Protein AF-A0A1I6KCI1-F1 (afdb_monomer)

Secondary structure (DSSP, 8-state):
----EE-TT--EE-------THHHHHHHHHHHHHHHHHHHHHHHHHHHHHHHHHHHHHHHHHHHHHHHHHHTS-HHHHHHHHHTS-HHHHHHHHHHHHHHHHHHHHHHHHHSPPBTT-EEEETTBSS-EE---SS--S-EETTEEBPBTT---BSTTSSB---SBB--TT----S-EEEEPPPPB-TTS-BSSSS--SEEEESB----B-SS-BS-EEEEEETTEEE--TT-BEEBTTS-EEEEEE-SSS-GGGPPP-

pLDDT: mean 85.03, std 15.47, range [38.5, 98.31]

Foldseek 3Di:
DWDWDADPVGDIDTDDDDDDPPPPVVVVVVVVVVVVVVVVVVVVVVVVVVVVVVVVVVVVVVVVVVVVVLVPDDPVVNVVVLVPDDPVVVVVVVVVVVVVVVVVVVVVQQPDFAFFQFWKAWPFAQAIDTFHDLDALPDDDLNTGTDFQVQPDFDCRGGHYWRFAGPQPQDPQDDKDKAQGYADADLLRHHPDDGRPDIDMHRTRRFAWPHTWPPFPQVDDRNHGGTHGQVTWTAGPSRIIMGTSGRSNPDPVPDDDD

Structure (mmCIF, N/CA/C/O backbone):
data_AF-A0A1I6KCI1-F1
#
_entry.id   AF-A0A1I6KCI1-F1
#
loop_
_atom_site.group_PDB
_atom_site.id
_atom_site.type_symbol
_atom_site.label_atom_id
_atom_site.label_alt_id
_atom_site.label_comp_id
_atom_site.label_asym_id
_atom_site.label_entity_id
_atom_site.label_seq_id
_atom_site.pdbx_PDB_ins_code
_atom_site.Cartn_x
_atom_site.Cartn_y
_atom_site.Cartn_z
_atom_site.occupancy
_atom_site.B_iso_or_equiv
_atom_site.auth_seq_id
_atom_site.auth_comp_id
_atom_site.auth_asym_id
_atom_site.auth_atom_id
_atom_site.pdbx_PDB_model_num
ATOM 1 N N . MET A 1 1 ? 45.415 -55.067 30.389 1.00 43.50 1 MET A N 1
ATOM 2 C CA . MET A 1 1 ? 46.676 -55.168 29.624 1.00 43.50 1 MET A CA 1
ATOM 3 C C . MET A 1 1 ? 47.664 -54.250 30.322 1.00 43.50 1 MET A C 1
ATOM 5 O O . MET A 1 1 ? 47.471 -53.046 30.267 1.00 43.50 1 MET A O 1
ATOM 9 N N . ASN A 1 2 ? 48.614 -54.799 31.083 1.00 42.06 2 ASN A N 1
ATOM 10 C CA . ASN A 1 2 ? 49.589 -53.991 31.823 1.00 42.06 2 ASN A CA 1
ATOM 11 C C . ASN A 1 2 ? 50.721 -53.600 30.871 1.00 42.06 2 ASN A C 1
ATOM 13 O O . ASN A 1 2 ? 51.486 -54.467 30.450 1.00 42.06 2 ASN A O 1
ATOM 17 N N . ASN A 1 3 ? 50.809 -52.317 30.519 1.00 45.66 3 ASN A N 1
ATOM 18 C CA . ASN A 1 3 ? 51.945 -51.788 29.771 1.00 45.66 3 ASN A CA 1
ATOM 19 C C . ASN A 1 3 ? 53.107 -51.563 30.740 1.00 45.66 3 ASN A C 1
ATOM 21 O O . ASN A 1 3 ? 53.108 -50.606 31.512 1.00 45.66 3 ASN A O 1
ATOM 25 N N . ASN A 1 4 ? 54.086 -52.462 30.686 1.00 52.53 4 ASN A N 1
ATOM 26 C CA . ASN A 1 4 ? 55.365 -52.299 31.364 1.00 52.53 4 ASN A CA 1
ATOM 27 C C . ASN A 1 4 ? 56.346 -51.629 30.400 1.00 52.53 4 ASN A C 1
ATOM 29 O O . ASN A 1 4 ? 56.423 -52.015 29.232 1.00 52.53 4 ASN A O 1
ATOM 33 N N . TYR A 1 5 ? 57.123 -50.669 30.894 1.00 62.91 5 TYR A N 1
ATOM 34 C CA . TYR A 1 5 ? 58.258 -50.109 30.163 1.00 62.91 5 TYR A CA 1
ATOM 35 C C . TYR A 1 5 ? 59.497 -50.084 31.065 1.00 62.91 5 TYR A C 1
ATOM 37 O O . TYR A 1 5 ? 59.387 -50.091 32.297 1.00 62.91 5 TYR A O 1
ATOM 45 N N . PHE A 1 6 ? 60.670 -50.120 30.441 1.00 55.19 6 PHE A N 1
ATOM 46 C CA . PHE A 1 6 ? 61.973 -50.136 31.102 1.00 55.19 6 PHE A CA 1
ATOM 47 C C . PHE A 1 6 ? 62.615 -48.750 30.999 1.00 55.19 6 PHE A C 1
ATOM 49 O O . PHE A 1 6 ? 62.552 -48.130 29.940 1.00 55.19 6 PHE A O 1
ATOM 56 N N . ASP A 1 7 ? 63.210 -48.253 32.082 1.00 61.03 7 ASP A N 1
ATOM 57 C CA . ASP A 1 7 ? 64.015 -47.025 32.034 1.00 61.03 7 ASP A CA 1
ATOM 58 C C . ASP A 1 7 ? 65.434 -47.285 31.486 1.00 61.03 7 ASP A C 1
ATOM 60 O O . ASP A 1 7 ? 65.814 -48.430 31.236 1.00 61.03 7 ASP A O 1
ATOM 64 N N . GLU A 1 8 ? 66.206 -46.219 31.239 1.00 53.44 8 GLU A N 1
ATOM 65 C CA . GLU A 1 8 ? 67.522 -46.285 30.570 1.00 53.44 8 GLU A CA 1
ATOM 66 C C . GLU A 1 8 ? 68.601 -47.050 31.364 1.00 53.44 8 GLU A C 1
ATOM 68 O O . GLU A 1 8 ? 69.619 -47.433 30.793 1.00 53.44 8 GLU A O 1
ATOM 73 N N . ASP A 1 9 ? 68.340 -47.372 32.635 1.00 61.78 9 ASP A N 1
ATOM 74 C CA . ASP A 1 9 ? 69.173 -48.245 33.476 1.00 61.78 9 ASP A CA 1
ATOM 75 C C . ASP A 1 9 ? 68.676 -49.711 33.505 1.00 61.78 9 ASP A C 1
ATOM 77 O O . ASP A 1 9 ? 69.174 -50.544 34.268 1.00 61.78 9 ASP A O 1
ATOM 81 N N . GLY A 1 10 ? 67.683 -50.055 32.676 1.00 49.44 10 GLY A N 1
ATOM 82 C CA . GLY A 1 10 ? 67.205 -51.423 32.465 1.00 49.44 10 GLY A CA 1
ATOM 83 C C . GLY A 1 10 ? 66.278 -51.977 33.553 1.00 49.44 10 GLY A C 1
ATOM 84 O O . GLY A 1 10 ? 66.151 -53.200 33.667 1.00 49.44 10 GLY A O 1
ATOM 85 N N . LYS A 1 11 ? 65.598 -51.133 34.349 1.00 57.69 11 LYS A N 1
ATOM 86 C CA . LYS A 1 11 ? 64.683 -51.582 35.420 1.00 57.69 11 LYS A CA 1
ATOM 87 C C . LYS A 1 11 ? 63.208 -51.483 35.001 1.00 57.69 11 LYS A C 1
ATOM 89 O O . LYS A 1 11 ? 62.750 -50.460 34.503 1.00 57.69 11 LYS A O 1
ATOM 94 N N . MET A 1 12 ? 62.440 -52.556 35.219 1.00 46.56 12 MET A N 1
ATOM 95 C CA . MET A 1 12 ? 61.018 -52.635 34.838 1.00 46.56 12 MET A CA 1
ATOM 96 C C . MET A 1 12 ? 60.140 -51.862 35.842 1.00 46.56 12 MET A C 1
ATOM 98 O O . MET A 1 12 ? 60.215 -52.134 37.043 1.00 46.56 12 MET A O 1
ATOM 102 N N . LYS A 1 13 ? 59.295 -50.927 35.377 1.00 55.38 13 LYS A N 1
ATOM 103 C CA . LYS A 1 13 ? 58.320 -50.203 36.223 1.00 55.38 13 LYS A CA 1
ATOM 104 C C . LYS A 1 13 ? 56.878 -50.436 35.766 1.00 55.38 13 LYS A C 1
ATOM 106 O O . LYS A 1 13 ? 56.598 -50.518 34.572 1.00 55.38 13 LYS A O 1
ATOM 111 N N . THR A 1 14 ? 55.967 -50.512 36.738 1.00 51.25 14 THR A N 1
ATOM 112 C CA . THR A 1 14 ? 54.515 -50.640 36.539 1.00 51.25 14 THR A CA 1
ATOM 113 C C . THR A 1 14 ? 53.811 -49.343 36.929 1.00 51.25 14 THR A C 1
ATOM 115 O O . THR A 1 14 ? 54.078 -48.802 38.002 1.00 51.25 14 THR A O 1
ATOM 118 N N . VAL A 1 15 ? 52.891 -48.861 36.091 1.00 47.16 15 VAL A N 1
ATOM 119 C CA . VAL A 1 15 ? 52.026 -47.719 36.419 1.00 47.16 15 VAL A CA 1
ATOM 120 C C . VAL A 1 15 ? 51.025 -48.166 37.485 1.00 47.16 15 VAL A C 1
ATOM 122 O O . VAL A 1 15 ? 50.132 -48.955 37.192 1.00 47.16 15 VAL A O 1
ATOM 125 N N . THR A 1 16 ? 51.188 -47.701 38.722 1.00 45.47 16 THR A N 1
ATOM 126 C CA . THR A 1 16 ? 50.151 -47.806 39.757 1.00 45.47 16 THR A CA 1
ATOM 127 C C . THR A 1 16 ? 49.408 -46.483 39.867 1.00 45.47 16 THR A C 1
ATOM 129 O O . THR A 1 16 ? 50.027 -45.421 39.943 1.00 45.47 16 THR A O 1
ATOM 132 N N . ASP A 1 17 ? 48.086 -46.592 39.862 1.00 41.28 17 ASP A N 1
ATOM 133 C CA . ASP A 1 17 ? 47.081 -45.537 39.836 1.00 41.28 17 ASP A CA 1
ATOM 134 C C . ASP A 1 17 ? 47.313 -44.380 40.817 1.00 41.28 17 ASP A C 1
ATOM 136 O O . ASP A 1 17 ? 47.500 -44.569 42.019 1.00 41.28 17 ASP A O 1
ATOM 140 N N . GLY A 1 18 ? 47.180 -43.155 40.307 1.00 43.59 18 GLY A N 1
ATOM 141 C CA . GLY A 1 18 ? 46.908 -41.965 41.107 1.00 43.59 18 GLY A CA 1
ATOM 142 C C . GLY A 1 18 ? 45.428 -41.598 41.022 1.00 43.59 18 GLY A C 1
ATOM 143 O O . GLY A 1 18 ? 45.076 -40.673 40.296 1.00 43.59 18 GLY A O 1
ATOM 144 N N . TYR A 1 19 ? 44.558 -42.304 41.750 1.00 38.50 19 TYR A N 1
ATOM 145 C CA . TYR A 1 19 ? 43.160 -41.901 41.954 1.00 38.50 19 TYR A CA 1
ATOM 146 C C . TYR A 1 19 ? 42.838 -41.913 43.454 1.00 38.50 19 TYR A C 1
ATOM 148 O O . TYR A 1 19 ? 42.741 -42.967 44.077 1.00 38.50 19 TYR A O 1
ATOM 156 N N . SER A 1 20 ? 42.707 -40.721 44.045 1.00 44.12 20 SER A N 1
ATOM 157 C CA . SER A 1 20 ? 42.322 -40.540 45.451 1.00 44.12 20 SER A CA 1
ATOM 158 C C . SER A 1 20 ? 40.788 -40.418 45.570 1.00 44.12 20 SER A C 1
ATOM 160 O O . SER A 1 20 ? 40.222 -39.488 44.982 1.00 44.12 20 SER A O 1
ATOM 162 N N . PRO A 1 21 ? 40.086 -41.303 46.312 1.00 46.75 21 PRO A N 1
ATOM 163 C CA . PRO A 1 21 ? 38.614 -41.361 46.359 1.00 46.75 21 PRO A CA 1
ATOM 164 C C . PRO A 1 21 ? 37.912 -40.160 47.020 1.00 46.75 21 PRO A C 1
ATOM 166 O O . PRO A 1 21 ? 36.694 -40.025 46.924 1.00 46.75 21 PRO A O 1
ATOM 169 N N . SER A 1 22 ? 38.642 -39.274 47.698 1.00 50.00 22 SER A N 1
ATOM 170 C CA . SER A 1 22 ? 38.073 -38.212 48.542 1.00 50.00 22 SER A CA 1
ATOM 171 C C . SER A 1 22 ? 37.611 -36.953 47.790 1.00 50.00 22 SER A C 1
ATOM 173 O O . SER A 1 22 ? 36.882 -36.145 48.358 1.00 50.00 22 SER A O 1
ATOM 175 N N . SER A 1 23 ? 37.962 -36.785 46.510 1.00 46.69 23 SER A N 1
ATOM 176 C CA . SER A 1 23 ? 37.606 -35.587 45.720 1.00 46.69 23 SER A CA 1
ATOM 177 C C . SER A 1 23 ? 36.295 -35.700 44.925 1.00 46.69 23 SER A C 1
ATOM 179 O O . SER A 1 23 ? 35.753 -34.688 44.482 1.00 46.69 23 SER A O 1
ATOM 181 N N . VAL A 1 24 ? 35.760 -36.914 44.754 1.00 50.16 24 VAL A N 1
ATOM 182 C CA . VAL A 1 24 ? 34.537 -37.173 43.968 1.00 50.16 24 VAL A CA 1
ATOM 183 C C . VAL A 1 24 ? 33.272 -36.923 44.799 1.00 50.16 24 VAL A C 1
ATOM 185 O O . VAL A 1 24 ? 32.319 -36.335 44.295 1.00 50.16 24 VAL A O 1
ATOM 188 N N . SER A 1 25 ? 33.287 -37.279 46.089 1.00 54.28 25 SER A N 1
ATOM 189 C CA . SER A 1 25 ? 32.141 -37.093 46.994 1.00 54.28 25 SER A CA 1
ATOM 190 C C . SER A 1 25 ? 31.839 -35.617 47.279 1.00 54.28 25 SER A C 1
ATOM 192 O O . SER A 1 25 ? 30.674 -35.237 47.326 1.00 54.28 25 SER A O 1
ATOM 194 N N . ALA A 1 26 ? 32.869 -34.777 47.435 1.00 52.91 26 ALA A N 1
ATOM 195 C CA . ALA A 1 26 ? 32.692 -33.340 47.662 1.00 52.91 26 ALA A CA 1
ATOM 196 C C . ALA A 1 26 ? 32.116 -32.638 46.419 1.00 52.91 26 ALA A C 1
ATOM 198 O O . ALA A 1 26 ? 31.147 -31.895 46.525 1.00 52.91 26 ALA A O 1
ATOM 199 N N . LYS A 1 27 ? 32.617 -32.974 45.219 1.00 52.22 27 LYS A N 1
ATOM 200 C CA . LYS A 1 27 ? 32.093 -32.446 43.946 1.00 52.22 27 LYS A CA 1
ATOM 201 C C . LYS A 1 27 ? 30.658 -32.903 43.650 1.00 52.22 27 LYS A C 1
ATOM 203 O O . LYS A 1 27 ? 29.870 -32.141 43.096 1.00 52.22 27 LYS A O 1
ATOM 208 N N . GLN A 1 28 ? 30.287 -34.129 44.027 1.00 56.34 28 GLN A N 1
ATOM 209 C CA . GLN A 1 28 ? 28.900 -34.611 43.922 1.00 56.34 28 GLN A CA 1
ATOM 210 C C . GLN A 1 28 ? 27.952 -33.900 44.901 1.00 56.34 28 GLN A C 1
ATOM 212 O O . GLN A 1 28 ? 26.801 -33.628 44.563 1.00 56.34 28 GLN A O 1
ATOM 217 N N . GLN A 1 29 ? 28.424 -33.559 46.102 1.00 58.41 29 GLN A N 1
ATOM 218 C CA . GLN A 1 29 ? 27.633 -32.803 47.076 1.00 58.41 29 GLN A CA 1
ATOM 219 C C . GLN A 1 29 ? 27.480 -31.329 46.679 1.00 58.41 29 GLN A C 1
ATOM 221 O O . GLN A 1 29 ? 26.375 -30.799 46.772 1.00 58.41 29 GLN A O 1
ATOM 226 N N . GLU A 1 30 ? 28.539 -30.693 46.167 1.00 59.84 30 GLU A N 1
ATOM 227 C CA . GLU A 1 30 ? 28.496 -29.321 45.639 1.00 59.84 30 GLU A CA 1
ATOM 228 C C . GLU A 1 30 ? 27.536 -29.206 44.447 1.00 59.84 30 GLU A C 1
ATOM 230 O O . GLU A 1 30 ? 26.677 -28.329 44.436 1.00 59.84 30 GLU A O 1
ATOM 235 N N . THR A 1 31 ? 27.592 -30.142 43.493 1.00 64.62 31 THR A N 1
ATOM 236 C CA . THR A 1 31 ? 26.669 -30.163 42.340 1.00 64.62 31 THR A CA 1
ATOM 237 C C . THR A 1 31 ? 25.217 -30.428 42.745 1.00 64.62 31 THR A C 1
ATOM 239 O O . THR A 1 31 ? 24.312 -29.793 42.207 1.00 64.62 31 THR A O 1
ATOM 242 N N . SER A 1 32 ? 24.971 -31.293 43.735 1.00 70.81 32 SER A N 1
ATOM 243 C CA . SER A 1 32 ? 23.622 -31.518 44.278 1.00 70.81 32 SER A CA 1
ATOM 244 C C . SER A 1 32 ? 23.072 -30.294 45.018 1.00 70.81 32 SER A C 1
ATOM 246 O O . SER A 1 32 ? 21.893 -29.972 44.875 1.00 70.81 32 SER A O 1
ATOM 248 N N . ALA A 1 33 ? 23.906 -29.590 45.787 1.00 72.88 33 ALA A N 1
ATOM 249 C CA . ALA A 1 33 ? 23.516 -28.348 46.452 1.00 72.88 33 ALA A CA 1
ATOM 250 C C . ALA A 1 33 ? 23.222 -27.232 45.436 1.00 72.88 33 ALA A C 1
ATOM 252 O O . ALA A 1 33 ? 22.255 -26.491 45.595 1.00 72.88 33 ALA A O 1
ATOM 253 N N . GLN A 1 34 ? 24.008 -27.160 44.361 1.00 75.00 34 GLN A N 1
ATOM 254 C CA . GLN A 1 34 ? 23.838 -26.179 43.294 1.00 75.00 34 GLN A CA 1
ATOM 255 C C . GLN A 1 34 ? 22.561 -26.432 42.475 1.00 75.00 34 GLN A C 1
ATOM 257 O O . GLN A 1 34 ? 21.827 -25.485 42.204 1.00 75.00 34 GLN A O 1
ATOM 262 N N . MET A 1 35 ? 22.232 -27.696 42.177 1.00 72.81 35 MET A N 1
ATOM 263 C CA . MET A 1 35 ? 20.949 -28.068 41.560 1.00 72.81 35 MET A CA 1
ATOM 264 C C . MET A 1 35 ? 19.755 -27.736 42.464 1.00 72.81 35 MET A C 1
ATOM 266 O O . MET A 1 35 ? 18.778 -27.167 41.992 1.00 72.81 35 MET A O 1
ATOM 270 N N . LYS A 1 36 ? 19.848 -28.011 43.773 1.00 85.12 36 LYS A N 1
ATOM 271 C CA . LYS A 1 36 ? 18.787 -27.659 44.736 1.00 85.12 36 LYS A CA 1
ATOM 272 C C . LYS A 1 36 ? 18.590 -26.150 44.879 1.00 85.12 36 LYS A C 1
ATOM 274 O O . LYS A 1 36 ? 17.460 -25.706 45.036 1.00 85.12 36 LYS A O 1
ATOM 279 N N . SER A 1 37 ? 19.669 -25.368 44.817 1.00 80.38 37 SER A N 1
ATOM 280 C CA . SER A 1 37 ? 19.588 -23.902 44.813 1.00 80.38 37 SER A CA 1
ATOM 281 C C . SER A 1 37 ? 18.884 -23.395 43.555 1.00 80.38 37 SER A C 1
ATOM 283 O O . SER A 1 37 ? 17.975 -22.586 43.660 1.00 80.38 37 SER A O 1
ATOM 285 N N . GLN A 1 38 ? 19.246 -23.921 42.380 1.00 82.06 38 GLN A N 1
ATOM 286 C CA . GLN A 1 38 ? 18.609 -23.550 41.111 1.00 82.06 38 GLN A CA 1
ATOM 287 C C . GLN A 1 38 ? 17.121 -23.920 41.070 1.00 82.06 38 GLN A C 1
ATOM 289 O O . GLN A 1 38 ? 16.305 -23.157 40.553 1.00 82.06 38 GLN A O 1
ATOM 294 N N . GLU A 1 39 ? 16.755 -25.072 41.626 1.00 87.75 39 GLU A N 1
ATOM 295 C CA . GLU A 1 39 ? 15.362 -25.507 41.715 1.00 87.75 39 GLU A CA 1
ATOM 296 C C . GLU A 1 39 ? 14.551 -24.616 42.666 1.00 87.75 39 GLU A C 1
ATOM 298 O O . GLU A 1 39 ? 13.444 -24.202 42.325 1.00 87.75 39 GLU A O 1
ATOM 303 N N . LEU A 1 40 ? 15.131 -24.228 43.806 1.00 87.00 40 LEU A N 1
ATOM 304 C CA . LEU A 1 40 ? 14.511 -23.280 44.732 1.00 87.00 40 LEU A CA 1
ATOM 305 C C . LEU A 1 40 ? 14.339 -21.887 44.100 1.00 87.00 40 LEU A C 1
ATOM 307 O O . LEU A 1 40 ? 13.269 -21.294 44.217 1.00 87.00 40 LEU A O 1
ATOM 311 N N . ASP A 1 41 ? 15.350 -21.387 43.387 1.00 83.50 41 ASP A N 1
ATOM 312 C CA . ASP A 1 41 ? 15.290 -20.096 42.686 1.00 83.50 41 ASP A CA 1
ATOM 313 C C . ASP A 1 41 ? 14.218 -20.101 41.581 1.00 83.50 41 ASP A C 1
ATOM 315 O O . ASP A 1 41 ? 13.505 -19.112 41.384 1.00 83.50 41 ASP A O 1
ATOM 319 N N . THR A 1 42 ? 14.053 -21.237 40.896 1.00 85.75 42 THR A N 1
ATOM 320 C CA . THR A 1 42 ? 12.999 -21.428 39.888 1.00 85.75 42 THR A CA 1
ATOM 321 C C . THR A 1 42 ? 11.612 -21.400 40.533 1.00 85.75 42 THR A C 1
ATOM 323 O O . THR A 1 42 ? 10.746 -20.651 40.082 1.00 85.75 42 THR A O 1
ATOM 326 N N . GLN A 1 43 ? 11.420 -22.110 41.649 1.00 89.06 43 GLN A N 1
ATOM 327 C CA . GLN A 1 43 ? 10.156 -22.112 42.397 1.00 89.06 43 GLN A CA 1
ATOM 328 C C . GLN A 1 43 ? 9.796 -20.720 42.942 1.00 89.06 43 GLN A C 1
ATOM 330 O O . GLN A 1 43 ? 8.636 -20.313 42.879 1.00 89.06 43 GLN A O 1
ATOM 335 N N . ILE A 1 44 ? 10.776 -19.955 43.437 1.00 84.12 44 ILE A N 1
ATOM 336 C CA . ILE A 1 44 ? 10.563 -18.578 43.915 1.00 84.12 44 ILE A CA 1
ATOM 337 C C . ILE A 1 44 ? 10.101 -17.664 42.767 1.00 84.12 44 ILE A C 1
ATOM 339 O O . ILE A 1 44 ? 9.202 -16.839 42.953 1.00 84.12 44 ILE A O 1
ATOM 343 N N . SER A 1 45 ? 10.683 -17.819 41.575 1.00 83.31 45 SER A N 1
ATOM 344 C CA . SER A 1 45 ? 10.287 -17.069 40.377 1.00 83.31 45 SER A CA 1
ATOM 345 C C . SER A 1 45 ? 8.855 -17.398 39.938 1.00 83.31 45 SER A C 1
ATOM 347 O O . SER A 1 45 ? 8.066 -16.486 39.687 1.00 83.31 45 SER A O 1
ATOM 349 N N . GLU A 1 46 ? 8.488 -18.681 39.911 1.00 87.81 46 GLU A N 1
ATOM 350 C CA . GLU A 1 46 ? 7.144 -19.145 39.541 1.00 87.81 46 GLU A CA 1
ATOM 351 C C . GLU A 1 46 ? 6.071 -18.659 40.527 1.00 87.81 46 GLU A C 1
ATOM 353 O O . GLU A 1 46 ? 5.048 -18.118 40.108 1.00 87.81 46 GLU A O 1
ATOM 358 N N . LEU A 1 47 ? 6.333 -18.746 41.836 1.00 85.50 47 LEU A N 1
ATOM 359 C CA . LEU A 1 47 ? 5.458 -18.198 42.882 1.00 85.50 47 LEU A CA 1
ATOM 360 C C . LEU A 1 47 ? 5.266 -16.682 42.733 1.00 85.50 47 LEU A C 1
ATOM 362 O O . LEU A 1 47 ? 4.154 -16.176 42.885 1.00 85.50 47 LEU A O 1
ATOM 366 N N . SER A 1 48 ? 6.333 -15.948 42.396 1.00 81.69 48 SER A N 1
ATOM 367 C CA . SER A 1 48 ? 6.251 -14.504 42.154 1.00 81.69 48 SER A CA 1
ATOM 368 C C . SER A 1 48 ? 5.427 -14.165 40.907 1.00 81.69 48 SER A C 1
ATOM 370 O O . SER A 1 48 ? 4.675 -13.189 40.921 1.00 81.69 48 SER A O 1
ATOM 372 N N . GLN A 1 49 ? 5.533 -14.963 39.842 1.00 79.25 49 GLN A N 1
ATOM 373 C CA . GLN A 1 49 ? 4.735 -14.795 38.625 1.00 79.25 49 GLN A CA 1
ATOM 374 C C . GLN A 1 49 ? 3.254 -15.126 38.866 1.00 79.25 49 GLN A C 1
ATOM 376 O O . GLN A 1 49 ? 2.406 -14.334 38.458 1.00 79.25 49 GLN A O 1
ATOM 381 N N . SER A 1 50 ? 2.949 -16.204 39.602 1.00 79.88 50 SER A N 1
ATOM 382 C CA . SER A 1 50 ? 1.574 -16.582 39.983 1.00 79.88 50 SER A CA 1
ATOM 383 C C . SER A 1 50 ? 0.891 -15.489 40.804 1.00 79.88 50 SER A C 1
ATOM 385 O O . SER A 1 50 ? -0.210 -15.052 40.471 1.00 79.88 50 SER A O 1
ATOM 387 N N . ALA A 1 51 ? 1.583 -14.956 41.817 1.00 77.31 51 ALA A N 1
ATOM 388 C CA . ALA A 1 51 ? 1.053 -13.882 42.655 1.00 77.31 51 ALA A CA 1
ATOM 389 C C . ALA A 1 51 ? 0.769 -12.595 41.856 1.00 77.31 51 ALA A C 1
ATOM 391 O O . ALA A 1 51 ? -0.220 -11.906 42.108 1.00 77.31 51 ALA A O 1
ATOM 392 N N . ARG A 1 52 ? 1.607 -12.273 40.858 1.00 74.06 52 ARG A N 1
ATOM 393 C CA . ARG A 1 52 ? 1.364 -11.140 39.949 1.00 74.06 52 ARG A CA 1
ATOM 394 C C . ARG A 1 52 ? 0.143 -11.378 39.062 1.00 74.06 52 ARG A C 1
ATOM 396 O O . ARG A 1 52 ? -0.653 -10.459 38.904 1.00 74.06 52 ARG A O 1
ATOM 403 N N . SER A 1 53 ? -0.033 -12.581 38.510 1.00 73.50 53 SER A N 1
ATOM 404 C CA . SER A 1 53 ? -1.216 -12.903 37.699 1.00 73.50 53 SER A CA 1
ATOM 405 C C . SER A 1 53 ? -2.510 -12.911 38.512 1.00 73.50 53 SER A C 1
ATOM 407 O O . SER A 1 53 ? -3.513 -12.392 38.036 1.00 73.50 53 SER A O 1
ATOM 409 N N . GLU A 1 54 ? -2.484 -13.419 39.745 1.00 83.19 54 GLU A N 1
ATOM 410 C CA . GLU A 1 54 ? -3.638 -13.403 40.653 1.00 83.19 54 GLU A CA 1
ATOM 411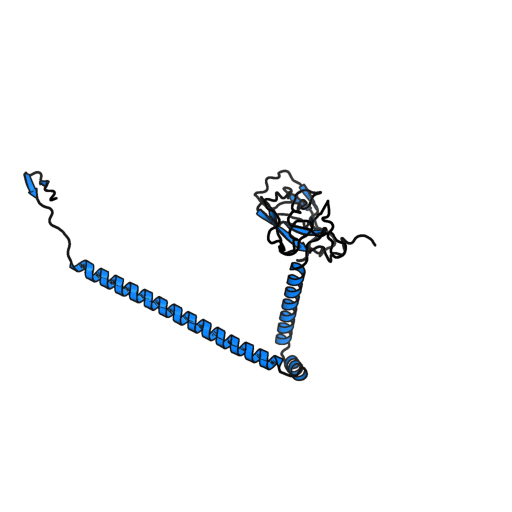 C C . GLU A 1 54 ? -4.030 -11.969 41.033 1.00 83.19 54 GLU A C 1
ATOM 413 O O . GLU A 1 54 ? -5.210 -11.630 41.016 1.00 83.19 54 GLU A O 1
ATOM 418 N N . SER A 1 55 ? -3.046 -11.100 41.291 1.00 82.38 55 SER A N 1
ATOM 419 C CA . SER A 1 55 ? -3.287 -9.677 41.559 1.00 82.38 55 SER A CA 1
ATOM 420 C C . SER A 1 55 ? -3.913 -8.959 40.360 1.00 82.38 55 SER A C 1
ATOM 422 O O . SER A 1 55 ? -4.898 -8.246 40.523 1.00 82.38 55 SER A O 1
ATOM 424 N N . ILE A 1 56 ? -3.381 -9.175 39.151 1.00 80.69 56 ILE A N 1
ATOM 425 C CA . ILE A 1 56 ? -3.924 -8.592 37.911 1.00 80.69 56 ILE A CA 1
ATOM 426 C C . ILE A 1 56 ? -5.348 -9.099 37.655 1.00 80.69 56 ILE A C 1
ATOM 428 O O . ILE A 1 56 ? -6.213 -8.352 37.202 1.00 80.69 56 ILE A O 1
ATOM 432 N N . GLN A 1 57 ? -5.604 -10.375 37.942 1.00 85.00 57 GLN A N 1
ATOM 433 C CA . GLN A 1 57 ? -6.919 -10.971 37.762 1.00 85.00 57 GLN A CA 1
ATOM 434 C C . GLN A 1 57 ? -7.937 -10.419 38.766 1.00 85.00 57 GLN A C 1
ATOM 436 O O . GLN A 1 57 ? -9.047 -10.086 38.359 1.00 85.00 57 GLN A O 1
ATOM 441 N N . ALA A 1 58 ? -7.549 -10.229 40.029 1.00 87.00 58 ALA A N 1
ATOM 442 C CA . ALA A 1 58 ? -8.394 -9.587 41.033 1.00 87.00 58 ALA A CA 1
ATOM 443 C C . ALA A 1 58 ? -8.720 -8.126 40.668 1.00 87.00 58 ALA A C 1
ATOM 445 O O . ALA A 1 58 ? -9.874 -7.712 40.767 1.00 87.00 58 ALA A O 1
ATOM 446 N N . GLU A 1 59 ? -7.738 -7.356 40.185 1.00 85.75 59 GLU A N 1
ATOM 447 C CA . GLU A 1 59 ? -7.962 -5.985 39.700 1.00 85.75 59 GLU A CA 1
ATOM 448 C C . GLU A 1 59 ? -8.900 -5.953 38.486 1.00 85.75 59 GLU A C 1
ATOM 450 O O . GLU A 1 59 ? -9.797 -5.111 38.414 1.00 85.75 59 GLU A O 1
ATOM 455 N N . LYS A 1 60 ? -8.749 -6.902 37.553 1.00 88.06 60 LYS A N 1
ATOM 456 C CA . LYS A 1 60 ? -9.652 -7.046 36.407 1.00 88.06 60 LYS A CA 1
ATOM 457 C C . LYS A 1 60 ? -11.078 -7.380 36.846 1.00 88.06 60 LYS A C 1
ATOM 459 O O . LYS A 1 60 ? -12.006 -6.732 36.382 1.00 88.06 60 LYS A O 1
ATOM 464 N N . GLU A 1 61 ? -11.260 -8.341 37.749 1.00 90.56 61 GLU A N 1
ATOM 465 C CA . GLU A 1 61 ? -12.580 -8.710 38.282 1.00 90.56 61 GLU A CA 1
ATOM 466 C C . GLU A 1 61 ? -13.249 -7.532 39.002 1.00 90.56 61 GLU A C 1
ATOM 468 O O . GLU A 1 61 ? -14.453 -7.301 38.859 1.00 90.56 61 GLU A O 1
ATOM 473 N N . GLN A 1 62 ? -12.463 -6.735 39.727 1.00 89.81 62 GLN A N 1
ATOM 474 C CA . GLN A 1 62 ? -12.942 -5.523 40.379 1.00 89.81 62 GLN A CA 1
ATOM 475 C C . GLN A 1 62 ? -13.375 -4.456 39.359 1.00 89.81 62 GLN A C 1
ATOM 477 O O . GLN A 1 62 ? -14.424 -3.831 39.529 1.00 89.81 62 GLN A O 1
ATOM 482 N N . MET A 1 63 ? -12.612 -4.280 38.278 1.00 83.75 63 MET A N 1
ATOM 483 C CA . MET A 1 63 ? -12.937 -3.364 37.182 1.00 83.75 63 MET A CA 1
ATOM 484 C C . MET A 1 63 ? -14.166 -3.826 36.382 1.00 83.75 63 MET A C 1
ATOM 486 O O . MET A 1 63 ? -15.046 -3.015 36.098 1.00 83.75 63 MET A O 1
ATOM 490 N N . ASP A 1 64 ? -14.286 -5.124 36.097 1.00 87.94 64 ASP A N 1
ATOM 491 C CA . ASP A 1 64 ? -15.438 -5.724 35.414 1.00 87.94 64 ASP A CA 1
ATOM 492 C C . ASP A 1 64 ? -16.717 -5.587 36.265 1.00 87.94 64 ASP A C 1
ATOM 494 O O . ASP A 1 64 ? -17.784 -5.234 35.752 1.00 87.94 64 ASP A O 1
ATOM 498 N N . SER A 1 65 ? -16.612 -5.781 37.587 1.00 89.31 65 SER A N 1
ATOM 499 C CA . SER A 1 65 ? -17.715 -5.542 38.525 1.00 89.31 65 SER A CA 1
ATOM 500 C C . SER A 1 65 ? -18.123 -4.065 38.567 1.00 89.31 65 SER A C 1
ATOM 502 O O . SER A 1 65 ? -19.318 -3.762 38.588 1.00 89.31 65 SER A O 1
ATOM 504 N N . ALA A 1 66 ? -17.157 -3.141 38.562 1.00 84.25 66 ALA A N 1
ATOM 505 C CA . ALA A 1 66 ? -17.428 -1.705 38.523 1.00 84.25 66 ALA A CA 1
ATOM 506 C C . ALA A 1 66 ? -18.103 -1.286 37.204 1.00 84.25 66 ALA A C 1
ATOM 508 O O . ALA A 1 66 ? -19.066 -0.518 37.225 1.00 84.25 66 ALA A O 1
ATOM 509 N N . LEU A 1 67 ? -17.672 -1.847 36.067 1.00 84.88 67 LEU A N 1
ATOM 510 C CA . LEU A 1 67 ? -18.281 -1.619 34.755 1.00 84.88 67 LEU A CA 1
ATOM 511 C C . LEU A 1 67 ? -19.723 -2.146 34.695 1.00 84.88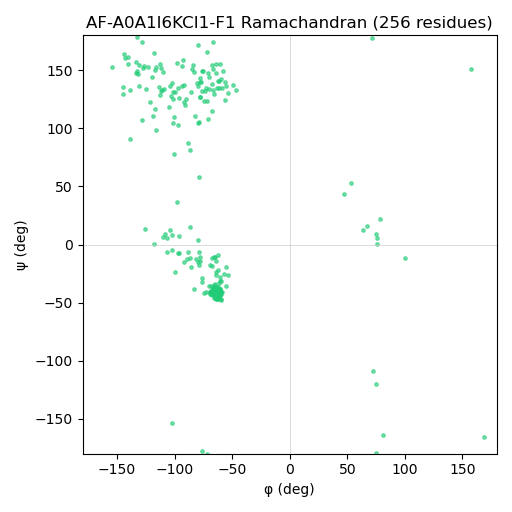 67 LEU A C 1
ATOM 513 O O . LEU A 1 67 ? -20.613 -1.465 34.186 1.00 84.88 67 LEU A O 1
ATOM 517 N N . ALA A 1 68 ? -19.983 -3.336 35.243 1.00 86.06 68 ALA A N 1
ATOM 518 C CA . ALA A 1 68 ? -21.331 -3.897 35.325 1.00 86.06 68 ALA A CA 1
ATOM 519 C C . ALA A 1 68 ? -22.259 -3.036 36.199 1.00 86.06 68 ALA A C 1
ATOM 521 O O . ALA A 1 68 ? -23.406 -2.776 35.826 1.00 86.06 68 ALA A O 1
ATOM 522 N N . GLN A 1 69 ? -21.750 -2.547 37.333 1.00 86.94 69 GLN A N 1
ATOM 523 C CA . GLN A 1 69 ? -22.489 -1.652 38.218 1.00 86.94 69 GLN A CA 1
ATOM 524 C C . GLN A 1 69 ? -22.776 -0.302 37.547 1.00 86.94 69 GLN A C 1
ATOM 526 O O . GLN A 1 69 ? -23.910 0.171 37.615 1.00 86.94 69 GLN A O 1
ATOM 531 N N . TRP A 1 70 ? -21.797 0.275 36.841 1.00 78.69 70 TRP A N 1
ATOM 532 C CA . TRP A 1 70 ? -21.984 1.490 36.046 1.00 78.69 70 TRP A CA 1
ATOM 533 C C . TRP A 1 70 ? -23.043 1.287 34.959 1.00 78.69 70 TRP A C 1
ATOM 535 O O . TRP A 1 70 ? -23.982 2.071 34.875 1.00 78.69 70 TRP A O 1
ATOM 545 N N . ASN A 1 71 ? -22.975 0.193 34.194 1.00 83.56 71 ASN A N 1
ATOM 546 C CA . ASN A 1 71 ? -23.940 -0.119 33.134 1.00 83.56 71 ASN A CA 1
ATOM 547 C C . ASN A 1 71 ? -25.385 -0.247 33.644 1.00 83.56 71 ASN A C 1
ATOM 549 O O . ASN A 1 71 ? -26.311 0.119 32.919 1.00 83.56 71 ASN A O 1
ATOM 553 N N . SER A 1 72 ? -25.574 -0.709 34.884 1.00 83.94 72 SER A N 1
ATOM 554 C CA . SER A 1 72 ? -26.886 -0.854 35.527 1.00 83.94 72 SER A CA 1
ATOM 555 C C . SER A 1 72 ? -27.478 0.460 36.062 1.00 83.94 72 SER A C 1
ATOM 557 O O . SER A 1 72 ? -28.647 0.463 36.460 1.00 83.94 72 SER A O 1
ATOM 559 N N . LEU A 1 73 ? -26.712 1.556 36.118 1.00 80.69 73 LEU A N 1
ATOM 560 C CA . LEU A 1 73 ? -27.235 2.858 36.534 1.00 80.69 73 LEU A CA 1
ATOM 561 C C . LEU A 1 73 ? -28.190 3.431 35.467 1.00 80.69 73 LEU A C 1
ATOM 563 O O . LEU A 1 73 ? -27.938 3.262 34.270 1.00 80.69 73 LEU A O 1
ATOM 567 N N . PRO A 1 74 ? -29.268 4.127 35.873 1.00 81.88 74 PRO A N 1
ATOM 568 C CA . PRO A 1 74 ? -30.128 4.853 34.941 1.00 81.88 74 PRO A CA 1
ATOM 569 C C . PRO A 1 74 ? -29.350 5.983 34.251 1.00 81.88 74 PRO A C 1
ATOM 571 O O . PRO A 1 74 ? -28.475 6.591 34.866 1.00 81.88 74 PRO A O 1
ATOM 574 N N . ASP A 1 75 ? -29.694 6.293 32.998 1.00 75.88 75 ASP A N 1
ATOM 575 C CA . ASP A 1 75 ? -28.941 7.245 32.160 1.00 75.88 75 ASP A CA 1
ATOM 576 C C . ASP A 1 75 ? -28.771 8.623 32.818 1.00 75.88 75 ASP A C 1
ATOM 578 O O . ASP A 1 75 ? -27.697 9.208 32.753 1.00 75.88 75 ASP A O 1
ATOM 582 N N . VAL A 1 76 ? -29.778 9.083 33.570 1.00 73.25 76 VAL A N 1
ATOM 583 C CA . VAL A 1 76 ? -29.726 10.340 34.340 1.00 73.25 76 VAL A CA 1
ATOM 584 C C . VAL A 1 76 ? -28.580 10.345 35.364 1.00 73.25 76 VAL A C 1
ATOM 586 O O . VAL A 1 76 ? -27.877 11.338 35.487 1.00 73.25 76 VAL A O 1
ATOM 589 N N . ALA A 1 77 ? -28.332 9.226 36.054 1.00 71.62 77 ALA A N 1
ATOM 590 C CA . ALA A 1 77 ? -27.255 9.121 37.043 1.00 71.62 77 ALA A CA 1
ATOM 591 C C . ALA A 1 77 ? -25.865 8.978 36.392 1.00 71.62 77 ALA A C 1
ATOM 593 O O . ALA A 1 77 ? -24.865 9.403 36.966 1.00 71.62 77 ALA A O 1
ATOM 594 N N . LYS A 1 78 ? -25.787 8.392 35.188 1.00 69.81 78 LYS A N 1
ATOM 595 C CA . LYS A 1 78 ? -24.539 8.326 34.407 1.00 69.81 78 LYS A CA 1
ATOM 596 C C . LYS A 1 78 ? -24.134 9.709 33.891 1.00 69.81 78 LYS A C 1
ATOM 598 O O . LYS A 1 78 ? -22.954 10.049 33.955 1.00 69.81 78 LYS A O 1
ATOM 603 N N . GLU A 1 79 ? -25.105 10.493 33.428 1.00 64.69 79 GLU A N 1
ATOM 604 C CA . GLU A 1 79 ? -24.902 11.876 32.985 1.00 64.69 79 GLU A CA 1
ATOM 605 C C . GLU A 1 79 ? -24.529 12.802 34.155 1.00 64.69 79 GLU A C 1
ATOM 607 O O . GLU A 1 79 ? -23.562 13.551 34.050 1.00 64.69 79 GLU A O 1
ATOM 612 N N . GLU A 1 80 ? -25.180 12.679 35.319 1.00 66.75 80 GLU A N 1
ATOM 613 C CA . GLU A 1 80 ? -24.807 13.443 36.524 1.00 66.75 80 GLU A CA 1
ATOM 614 C C . GLU A 1 80 ? -23.365 13.150 36.989 1.00 66.75 80 GLU A C 1
ATOM 616 O O . GLU A 1 80 ? -22.632 14.069 37.361 1.00 66.75 80 GLU A O 1
ATOM 621 N N . CYS A 1 81 ? -22.910 11.890 36.925 1.00 63.66 81 CYS A N 1
ATOM 622 C CA . CYS A 1 81 ? -21.511 11.548 37.205 1.00 63.66 81 CYS A CA 1
ATOM 623 C C . CYS A 1 81 ? -20.540 12.147 36.176 1.00 63.66 81 CYS A C 1
ATOM 625 O O . CYS A 1 81 ? -19.459 12.579 36.571 1.00 63.66 81 CYS A O 1
ATOM 627 N N . LYS A 1 82 ? -20.912 12.211 34.889 1.00 60.50 82 LYS A N 1
ATOM 628 C CA . LYS A 1 82 ? -20.114 12.885 33.850 1.00 60.50 82 LYS A CA 1
ATOM 629 C C . LYS A 1 82 ? -20.033 14.393 34.083 1.00 60.50 82 LYS A C 1
ATOM 631 O O . LYS A 1 82 ? -18.964 14.975 33.913 1.00 60.50 82 LYS A O 1
ATOM 636 N N . GLU A 1 83 ? -21.119 15.038 34.506 1.00 62.31 83 GLU A N 1
ATOM 637 C CA . GLU A 1 83 ? -21.126 16.481 34.779 1.00 62.31 83 GLU A CA 1
ATOM 638 C C . GLU A 1 83 ? -20.215 16.860 35.955 1.00 62.31 83 GLU A C 1
ATOM 640 O O . GLU A 1 83 ? -19.561 17.906 35.903 1.00 62.31 83 GLU A O 1
ATOM 645 N N . GLN A 1 84 ? -20.103 15.983 36.958 1.00 65.75 84 GLN A N 1
ATOM 646 C CA . GLN A 1 84 ? -19.247 16.157 38.138 1.00 65.75 84 GLN A CA 1
ATOM 647 C C . GLN A 1 84 ? -17.753 15.863 37.904 1.00 65.75 84 GLN A C 1
ATOM 649 O O . GLN A 1 84 ? -16.946 16.114 38.800 1.00 65.75 84 GLN A O 1
ATOM 654 N N . MET A 1 85 ? -17.363 15.354 36.729 1.00 69.38 85 MET A N 1
ATOM 655 C CA . MET A 1 85 ? -15.956 15.118 36.386 1.00 69.38 85 MET A CA 1
ATOM 656 C C . MET A 1 85 ? -15.191 16.427 36.164 1.00 69.38 85 MET A C 1
ATOM 658 O O . MET A 1 85 ? -15.753 17.412 35.667 1.00 69.38 85 MET A O 1
ATOM 662 N N . SER A 1 86 ? -13.898 16.415 36.511 1.00 79.00 86 SER A N 1
ATOM 663 C CA . SER A 1 86 ? -12.992 17.527 36.212 1.00 79.00 86 SER A CA 1
ATOM 664 C C . SER A 1 86 ? -12.896 17.754 34.702 1.00 79.00 86 SER A C 1
ATOM 666 O O . SER A 1 86 ? -13.137 16.840 33.905 1.00 79.00 86 SER A O 1
ATOM 668 N N . ASP A 1 87 ? -12.555 18.976 34.299 1.00 85.75 87 ASP A N 1
ATOM 669 C CA . ASP A 1 87 ? -12.381 19.300 32.882 1.00 85.75 87 ASP A CA 1
ATOM 670 C C . ASP A 1 87 ? -11.247 18.458 32.263 1.00 85.75 87 ASP A C 1
ATOM 672 O O . ASP A 1 87 ? -11.354 18.029 31.112 1.00 85.75 87 ASP A O 1
ATOM 676 N N . GLU A 1 88 ? -10.207 18.128 33.043 1.00 85.19 88 GLU A N 1
ATOM 677 C CA . GLU A 1 88 ? -9.134 17.214 32.638 1.00 85.19 88 GLU A CA 1
ATOM 678 C C . GLU A 1 88 ? -9.623 15.777 32.382 1.00 85.19 88 GLU A C 1
ATOM 680 O O . GLU A 1 88 ? -9.243 15.158 31.380 1.00 85.19 88 GLU A O 1
ATOM 685 N N . ASP A 1 89 ? -10.480 15.235 33.251 1.00 87.12 89 ASP A N 1
ATOM 686 C CA . ASP A 1 89 ? -10.996 13.872 33.081 1.00 87.12 89 ASP A CA 1
ATOM 687 C C . ASP A 1 89 ? -11.968 13.788 31.895 1.00 87.12 89 ASP A C 1
ATOM 689 O O . ASP A 1 89 ? -11.969 12.800 31.157 1.00 87.12 89 ASP A O 1
ATOM 693 N N . LYS A 1 90 ? -12.763 14.843 31.665 1.00 85.25 90 LYS A N 1
ATOM 694 C CA . LYS A 1 90 ? -13.647 14.958 30.493 1.00 85.25 90 LYS A CA 1
ATOM 695 C C . LYS A 1 90 ? -12.849 14.960 29.191 1.00 85.25 90 LYS A C 1
ATOM 697 O O . LYS A 1 90 ? -13.167 14.185 28.292 1.00 85.25 90 LYS A O 1
ATOM 702 N N . ALA A 1 91 ? -11.782 15.759 29.120 1.00 92.56 91 ALA A N 1
ATOM 703 C CA . ALA A 1 91 ? -10.899 15.793 27.956 1.00 92.56 91 ALA A CA 1
ATOM 704 C C . ALA A 1 91 ? -10.237 14.427 27.693 1.00 92.56 91 ALA A C 1
ATOM 706 O O . ALA A 1 91 ? -10.106 14.000 26.547 1.00 92.56 91 ALA A O 1
ATOM 707 N N . SER A 1 92 ? -9.862 13.710 28.757 1.00 92.56 92 SER A N 1
ATOM 708 C CA . SER A 1 92 ? -9.267 12.373 28.650 1.00 92.56 92 SER A CA 1
ATOM 709 C C . SER A 1 92 ? -10.260 11.328 28.124 1.00 92.56 92 SER A C 1
ATOM 711 O O . SER A 1 92 ? -9.888 10.495 27.295 1.00 92.56 92 SER A O 1
ATOM 713 N N . LEU A 1 93 ? -11.523 11.375 28.569 1.00 89.88 93 LEU A N 1
ATOM 714 C CA . LEU A 1 93 ? -12.588 10.515 28.042 1.00 89.88 93 LEU A CA 1
ATOM 715 C C . LEU A 1 93 ? -12.871 10.800 26.566 1.00 89.88 93 LEU A C 1
ATOM 717 O O . LEU A 1 93 ? -12.925 9.865 25.772 1.00 89.88 93 LEU A O 1
ATOM 721 N N . GLU A 1 94 ? -12.994 12.073 26.191 1.00 92.31 94 GLU A N 1
ATOM 722 C CA . GLU A 1 94 ? -13.216 12.473 24.798 1.00 92.31 94 GLU A CA 1
ATOM 723 C C . GLU A 1 94 ? -12.067 11.995 23.896 1.00 92.31 94 GLU A C 1
ATOM 725 O O . GLU A 1 94 ? -12.291 11.427 22.827 1.00 92.31 94 GLU A O 1
ATOM 730 N N . GLN A 1 95 ? -10.819 12.135 24.354 1.00 94.81 95 GLN A N 1
ATOM 731 C CA . GLN A 1 95 ? -9.658 11.623 23.631 1.00 94.81 95 GLN A CA 1
ATOM 732 C C . GLN A 1 95 ? -9.707 10.093 23.455 1.00 94.81 95 GLN A C 1
ATOM 734 O O . GLN A 1 95 ? -9.340 9.585 22.393 1.00 94.81 95 GLN A O 1
ATOM 739 N N . MET A 1 96 ? -10.162 9.353 24.470 1.00 92.88 96 MET A N 1
ATOM 740 C CA . MET A 1 96 ? -10.309 7.898 24.398 1.00 92.88 96 MET A CA 1
ATOM 741 C C . MET A 1 96 ? -11.420 7.479 23.427 1.00 92.88 96 MET A C 1
ATOM 743 O O . MET A 1 96 ? -11.211 6.557 22.637 1.00 92.88 96 MET A O 1
ATOM 747 N N . GLU A 1 97 ? -12.565 8.165 23.447 1.00 92.44 97 GLU A N 1
ATOM 748 C CA . GLU A 1 97 ? -13.671 7.933 22.511 1.00 92.44 97 GLU A CA 1
ATOM 749 C C . GLU A 1 97 ? -13.232 8.204 21.063 1.00 92.44 97 GLU A C 1
ATOM 751 O O . GLU A 1 97 ? -13.479 7.378 20.183 1.00 92.44 97 GLU A O 1
ATOM 756 N N . ASN A 1 98 ? -12.489 9.289 20.821 1.00 93.31 98 ASN A N 1
ATOM 757 C CA . ASN A 1 98 ? -11.934 9.606 19.502 1.00 93.31 98 ASN A CA 1
ATOM 758 C C . ASN A 1 98 ? -10.978 8.514 18.996 1.00 93.31 98 ASN A C 1
ATOM 760 O O . ASN A 1 98 ? -11.078 8.092 17.845 1.00 93.31 98 ASN A O 1
ATOM 764 N N . TYR A 1 99 ? -10.092 8.004 19.857 1.00 92.56 99 TYR A N 1
ATOM 765 C CA . TYR A 1 99 ? -9.187 6.909 19.500 1.00 92.56 99 TYR A CA 1
ATOM 766 C C . TYR A 1 99 ? -9.947 5.617 19.166 1.00 92.56 99 TYR A C 1
ATOM 768 O O . TYR A 1 99 ? -9.635 4.940 18.185 1.00 92.56 99 TYR A O 1
ATOM 776 N N . GLN A 1 100 ? -10.977 5.282 19.949 1.00 93.44 100 GLN A N 1
ATOM 777 C CA . GLN A 1 100 ? -11.825 4.118 19.678 1.00 93.44 100 GLN A CA 1
ATOM 778 C C . GLN A 1 100 ? -12.563 4.251 18.340 1.00 93.44 100 GLN A C 1
ATOM 780 O O . GLN A 1 100 ? -12.621 3.285 17.577 1.00 93.44 100 GLN A O 1
ATOM 785 N N . GLN A 1 101 ? -13.091 5.438 18.032 1.00 92.44 101 GLN A N 1
ATOM 786 C CA . GLN A 1 101 ? -13.748 5.709 16.753 1.00 92.44 101 GLN A CA 1
ATOM 787 C C . GLN A 1 101 ? -12.772 5.605 15.573 1.00 92.44 101 GLN A C 1
ATOM 789 O O . GLN A 1 101 ? -13.108 4.989 14.561 1.00 92.44 101 GLN A O 1
ATOM 794 N N . GLU A 1 102 ? -11.556 6.140 15.708 1.00 90.06 102 GLU A N 1
ATOM 795 C CA . GLU A 1 102 ? -10.512 6.047 14.682 1.00 90.06 102 GLU A CA 1
ATOM 796 C C . GLU A 1 102 ? -10.130 4.586 14.389 1.00 90.06 102 GLU A C 1
ATOM 798 O O . GLU A 1 102 ? -10.044 4.185 13.225 1.00 90.06 102 GLU A O 1
ATOM 803 N N . LEU A 1 103 ? -9.977 3.758 15.430 1.00 90.75 103 LEU A N 1
ATOM 804 C CA . LEU A 1 103 ? -9.717 2.325 15.273 1.00 90.75 103 LEU A CA 1
ATOM 805 C C . LEU A 1 103 ? -10.872 1.593 14.580 1.00 90.75 103 LEU A C 1
ATOM 807 O O . LEU A 1 103 ? -10.627 0.805 13.667 1.00 90.75 103 LEU A O 1
ATOM 811 N N . ALA A 1 104 ? -12.120 1.867 14.969 1.00 90.88 104 ALA A N 1
ATOM 812 C CA . ALA A 1 104 ? -13.290 1.247 14.349 1.00 90.88 104 ALA A CA 1
ATOM 813 C C . ALA A 1 104 ? -13.396 1.601 12.856 1.00 90.88 104 ALA A C 1
ATOM 815 O O . ALA A 1 104 ? -13.663 0.734 12.020 1.00 90.88 104 ALA A O 1
ATOM 816 N N . GLN A 1 105 ? -13.125 2.860 12.503 1.00 87.56 105 GLN A N 1
ATOM 817 C CA . GLN A 1 105 ? -13.077 3.298 11.110 1.00 87.56 105 GLN A CA 1
ATOM 818 C C . GLN A 1 105 ? -11.957 2.589 10.331 1.00 87.56 105 GLN A C 1
ATOM 820 O O . GLN A 1 105 ? -12.172 2.147 9.200 1.00 87.56 105 GLN A O 1
ATOM 825 N N . TYR A 1 106 ? -10.774 2.447 10.930 1.00 85.75 106 TYR A N 1
ATOM 826 C CA . TYR A 1 106 ? -9.643 1.745 10.324 1.00 85.75 106 TYR A CA 1
ATOM 827 C C . TYR A 1 106 ? -9.932 0.258 10.071 1.00 85.75 106 TYR A C 1
ATOM 829 O O . TYR A 1 106 ? -9.598 -0.272 9.007 1.00 85.75 106 TYR A O 1
ATOM 837 N N . GLU A 1 107 ? -10.569 -0.422 11.025 1.00 88.69 107 GLU A N 1
ATOM 838 C CA . GLU A 1 107 ? -10.990 -1.817 10.869 1.00 88.69 107 GLU A CA 1
ATOM 839 C C . GLU A 1 107 ? -12.026 -1.966 9.756 1.00 88.69 107 GLU A C 1
ATOM 841 O O . GLU A 1 107 ? -11.863 -2.823 8.885 1.00 88.69 107 GLU A O 1
ATOM 846 N N . GLN A 1 108 ? -13.021 -1.077 9.712 1.00 87.81 108 GLN A N 1
ATOM 847 C CA . GLN A 1 108 ? -14.030 -1.073 8.659 1.00 87.81 108 GLN A CA 1
ATOM 848 C C . GLN A 1 108 ? -13.415 -0.864 7.267 1.00 87.81 108 GLN A C 1
ATOM 850 O O . GLN A 1 108 ? -13.814 -1.534 6.314 1.00 87.81 108 GLN A O 1
ATOM 855 N N . GLU A 1 109 ? -12.434 0.035 7.124 1.00 85.81 109 GLU A N 1
ATOM 856 C CA . GLU A 1 109 ? -11.721 0.223 5.853 1.00 85.81 109 GLU A CA 1
ATOM 857 C C . GLU A 1 109 ? -10.984 -1.057 5.444 1.00 85.81 109 GLU A C 1
ATOM 859 O O . GLU A 1 109 ? -11.049 -1.475 4.289 1.00 85.81 109 GLU A O 1
ATOM 864 N N . LYS A 1 110 ? -10.345 -1.739 6.400 1.00 86.88 110 LYS A N 1
ATOM 865 C CA . LYS A 1 110 ? -9.589 -2.975 6.154 1.00 86.88 110 LYS A CA 1
ATOM 866 C C . LYS A 1 110 ? -10.435 -4.192 5.793 1.00 86.88 110 LYS A C 1
ATOM 868 O O . LYS A 1 110 ? -9.882 -5.154 5.253 1.00 86.88 110 LYS A O 1
ATOM 873 N N . GLU A 1 111 ? -11.733 -4.163 6.067 1.00 88.44 111 GLU A N 1
ATOM 874 C CA . GLU A 1 111 ? -12.681 -5.201 5.649 1.00 88.44 111 GLU A CA 1
ATOM 875 C C . GLU A 1 111 ? -13.246 -4.978 4.239 1.00 88.44 111 GLU A C 1
ATOM 877 O O . GLU A 1 111 ? -13.842 -5.889 3.660 1.00 88.44 111 GLU A O 1
ATOM 882 N N . LYS A 1 112 ? -13.039 -3.798 3.641 1.00 95.31 112 LYS A N 1
ATOM 883 C CA . LYS A 1 112 ? -13.469 -3.538 2.263 1.00 95.31 112 LYS A CA 1
ATOM 884 C C . LYS A 1 112 ? -12.675 -4.387 1.274 1.00 95.31 112 LYS A C 1
ATOM 886 O O . LYS A 1 112 ? -11.506 -4.702 1.471 1.00 95.31 112 LYS A O 1
ATOM 891 N N . TYR A 1 113 ? -13.303 -4.713 0.153 1.00 97.25 113 TYR A N 1
ATOM 892 C CA . TYR A 1 113 ? -12.621 -5.322 -0.986 1.00 97.25 113 TYR A CA 1
ATOM 893 C C . TYR A 1 113 ? -11.948 -4.263 -1.851 1.00 97.25 113 TYR A C 1
ATOM 895 O O . TYR A 1 113 ? -12.458 -3.149 -1.986 1.00 97.25 113 TYR A O 1
ATOM 903 N N . LEU A 1 114 ? -10.834 -4.609 -2.483 1.00 97.50 114 LEU A N 1
ATOM 904 C CA . LEU A 1 114 ? -10.187 -3.689 -3.407 1.00 97.50 114 LEU A CA 1
ATOM 905 C C . LEU A 1 114 ? -10.916 -3.652 -4.737 1.00 97.50 114 LEU A C 1
ATOM 907 O O . LEU A 1 114 ? -11.330 -4.679 -5.278 1.00 97.50 114 LEU A O 1
ATOM 911 N N . VAL A 1 115 ? -11.014 -2.448 -5.278 1.00 97.00 115 VAL A N 1
ATOM 912 C CA . VAL A 1 115 ? -11.527 -2.202 -6.621 1.00 97.00 115 VAL A CA 1
ATOM 913 C C . VAL A 1 115 ? -10.452 -1.577 -7.498 1.00 97.00 115 VAL A C 1
ATOM 915 O O . VAL A 1 115 ? -9.446 -1.050 -7.014 1.00 97.00 115 VAL A O 1
ATOM 918 N N . ARG A 1 116 ? -10.673 -1.582 -8.814 1.00 96.12 116 ARG A N 1
ATOM 919 C CA . ARG A 1 116 ? -9.863 -0.768 -9.725 1.00 96.12 116 ARG A CA 1
ATOM 920 C C . ARG A 1 116 ? -9.877 0.690 -9.261 1.00 96.12 116 ARG A C 1
ATOM 922 O O . ARG A 1 116 ? -10.939 1.263 -9.039 1.00 96.12 116 ARG A O 1
ATOM 929 N N . GLY A 1 117 ? -8.696 1.289 -9.170 1.00 94.62 117 GLY A N 1
ATOM 930 C CA . GLY A 1 117 ? -8.515 2.643 -8.660 1.00 94.62 117 GLY A CA 1
ATOM 931 C C . GLY A 1 117 ? -8.037 2.708 -7.210 1.00 94.62 117 GLY A C 1
ATOM 932 O O . GLY A 1 117 ? -7.605 3.790 -6.816 1.00 94.62 117 GLY A O 1
ATOM 933 N N . ALA A 1 118 ? -8.044 1.595 -6.460 1.00 95.94 118 ALA A N 1
ATOM 934 C CA . ALA A 1 118 ? -7.524 1.526 -5.090 1.00 95.94 118 ALA A CA 1
ATOM 935 C C . ALA A 1 118 ? -6.119 2.134 -4.983 1.00 95.94 118 ALA A C 1
ATOM 937 O O . ALA A 1 118 ? -5.271 1.911 -5.853 1.00 95.94 118 ALA A O 1
ATOM 938 N N . MET A 1 119 ? -5.870 2.917 -3.936 1.00 95.56 119 MET A N 1
ATOM 939 C CA . MET A 1 119 ? -4.606 3.628 -3.766 1.00 95.56 119 MET A CA 1
ATOM 940 C C . MET A 1 119 ? -3.584 2.731 -3.077 1.00 95.56 119 MET A C 1
ATOM 942 O O . MET A 1 119 ? -3.852 2.158 -2.026 1.00 95.56 119 MET A O 1
ATOM 946 N N . MET A 1 120 ? -2.382 2.653 -3.630 1.00 96.44 120 MET A N 1
ATOM 947 C CA . MET A 1 120 ? -1.286 1.852 -3.099 1.00 96.44 120 MET A CA 1
ATOM 948 C C . MET A 1 120 ? 0.026 2.625 -3.056 1.00 96.44 120 MET A C 1
ATOM 950 O O . MET A 1 120 ? 0.253 3.576 -3.812 1.00 96.44 120 MET A O 1
ATOM 954 N N . HIS A 1 121 ? 0.917 2.165 -2.188 1.00 97.31 121 HIS A N 1
ATOM 955 C CA . HIS A 1 121 ? 2.239 2.732 -1.986 1.00 97.31 121 HIS A CA 1
ATOM 956 C C . HIS A 1 121 ? 3.274 1.621 -1.811 1.00 97.31 121 HIS A C 1
ATOM 958 O O . HIS A 1 121 ? 3.090 0.697 -1.024 1.00 97.31 121 HIS A O 1
ATOM 964 N N . CYS A 1 122 ? 4.402 1.736 -2.514 1.00 97.88 122 CYS A N 1
ATOM 965 C CA . CYS A 1 122 ? 5.577 0.901 -2.279 1.00 97.88 122 CYS A CA 1
ATOM 966 C C . CYS A 1 122 ? 6.479 1.576 -1.250 1.00 97.88 122 CYS A C 1
ATOM 968 O O . CYS A 1 122 ? 6.934 2.683 -1.507 1.00 97.88 122 CYS A O 1
ATOM 970 N N . SER A 1 123 ? 6.839 0.915 -0.150 1.00 97.69 123 SER A N 1
ATOM 971 C CA . SER A 1 123 ? 7.710 1.475 0.901 1.00 97.69 123 SER A CA 1
ATOM 972 C C .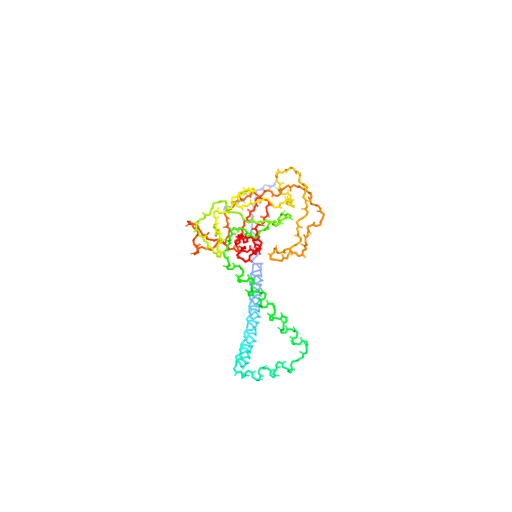 SER A 1 123 ? 9.077 1.981 0.408 1.00 97.69 123 SER A C 1
ATOM 974 O O . SER A 1 123 ? 9.732 2.773 1.080 1.00 97.69 123 SER A O 1
ATOM 976 N N . CYS A 1 124 ? 9.517 1.533 -0.770 1.00 97.81 124 CYS A N 1
ATOM 977 C CA . CYS A 1 124 ? 10.738 1.997 -1.427 1.00 97.81 124 CYS A CA 1
ATOM 978 C C . CYS A 1 124 ? 10.492 2.988 -2.574 1.00 97.81 124 CYS A C 1
ATOM 980 O O . CYS A 1 124 ? 11.463 3.424 -3.184 1.00 97.81 124 CYS A O 1
ATOM 982 N N . GLY A 1 125 ? 9.245 3.265 -2.948 1.00 97.75 125 GLY A N 1
ATOM 983 C CA . GLY A 1 125 ? 8.867 4.197 -4.009 1.00 97.75 125 GLY A CA 1
ATOM 984 C C . GLY A 1 125 ? 8.610 5.599 -3.464 1.00 97.75 125 GLY A C 1
ATOM 985 O O . GLY A 1 125 ? 8.350 5.774 -2.281 1.00 97.75 125 GLY A O 1
ATOM 986 N N . SER A 1 126 ? 8.691 6.606 -4.331 1.00 97.25 126 SER A N 1
ATOM 987 C CA . SER A 1 126 ? 8.469 8.005 -3.949 1.00 97.25 126 SER A CA 1
ATOM 988 C C . SER A 1 126 ? 7.062 8.515 -4.238 1.00 97.25 126 SER A C 1
ATOM 990 O O . SER A 1 126 ? 6.763 9.654 -3.898 1.00 97.25 126 SER A O 1
ATOM 992 N N . HIS A 1 127 ? 6.231 7.728 -4.922 1.00 96.75 127 HIS A N 1
ATOM 993 C CA . HIS A 1 127 ? 4.880 8.137 -5.282 1.00 96.75 127 HIS A CA 1
ATOM 994 C C . HIS A 1 127 ? 3.853 7.057 -4.981 1.00 96.75 127 HIS A C 1
ATOM 996 O O . HIS A 1 127 ? 4.108 5.868 -5.188 1.00 96.75 127 HIS A O 1
ATOM 1002 N N . TYR A 1 128 ? 2.653 7.507 -4.640 1.00 96.38 128 TYR A N 1
ATOM 1003 C CA . TYR A 1 128 ? 1.448 6.700 -4.586 1.00 96.38 128 TYR A CA 1
ATOM 1004 C C . TYR A 1 128 ? 0.934 6.409 -5.997 1.00 96.38 128 TYR A C 1
ATOM 1006 O O . TYR A 1 128 ? 1.124 7.187 -6.943 1.00 96.38 128 TYR A O 1
ATOM 1014 N N . ARG A 1 129 ? 0.292 5.256 -6.162 1.00 95.88 129 ARG A N 1
ATOM 1015 C CA . ARG A 1 129 ? -0.262 4.806 -7.441 1.00 95.88 129 ARG A CA 1
ATOM 1016 C C . ARG A 1 129 ? -1.603 4.143 -7.240 1.00 95.88 129 ARG A C 1
ATOM 1018 O O . ARG A 1 129 ? -1.881 3.600 -6.183 1.00 95.88 129 ARG A O 1
ATOM 1025 N N . ARG A 1 130 ? -2.414 4.160 -8.291 1.00 95.50 130 ARG A N 1
ATOM 1026 C CA . ARG A 1 130 ? -3.697 3.467 -8.310 1.00 95.50 130 ARG A CA 1
ATOM 1027 C C . ARG A 1 130 ? -3.533 2.078 -8.913 1.00 95.50 130 ARG A C 1
ATOM 1029 O O . ARG A 1 130 ? -2.852 1.923 -9.928 1.00 95.50 130 ARG A O 1
ATOM 1036 N N . LEU A 1 131 ? -4.161 1.090 -8.290 1.00 96.19 131 LEU A N 1
ATOM 1037 C CA . LEU A 1 131 ? -4.327 -0.252 -8.831 1.00 96.19 131 LEU A CA 1
ATOM 1038 C C . LEU A 1 131 ? -5.137 -0.176 -10.117 1.00 96.19 131 LEU A C 1
ATOM 1040 O O . LEU A 1 131 ? -6.166 0.503 -10.190 1.00 96.19 131 LEU A O 1
ATOM 1044 N N . ASN A 1 132 ? -4.678 -0.887 -11.134 1.00 96.38 132 ASN A N 1
ATOM 1045 C CA . ASN A 1 132 ? -5.361 -0.937 -12.412 1.00 96.38 132 ASN A CA 1
ATOM 1046 C C . ASN A 1 132 ? -5.839 -2.365 -12.706 1.00 96.38 132 ASN A C 1
ATOM 1048 O O . ASN A 1 132 ? -5.300 -3.352 -12.215 1.00 96.38 132 ASN A O 1
ATOM 1052 N N . LEU A 1 133 ? -6.906 -2.464 -13.487 1.00 96.38 133 LEU A N 1
ATOM 1053 C CA . LEU A 1 133 ? -7.507 -3.728 -13.887 1.00 96.38 133 LEU A CA 1
ATOM 1054 C C . LEU A 1 133 ? -7.876 -3.596 -15.361 1.00 96.38 133 LEU A C 1
ATOM 1056 O O . LEU A 1 133 ? -8.938 -3.047 -15.667 1.00 96.38 133 LEU A O 1
ATOM 1060 N N . PRO A 1 134 ? -6.961 -3.974 -16.274 1.00 94.50 134 PRO A N 1
ATOM 1061 C CA . PRO A 1 134 ? -7.181 -3.820 -17.709 1.00 94.50 134 PRO A CA 1
ATOM 1062 C C . PRO A 1 134 ? -8.398 -4.604 -18.208 1.00 94.50 134 PRO A C 1
ATOM 1064 O O . PRO A 1 134 ? -9.182 -4.080 -18.995 1.00 94.50 134 PRO A O 1
ATOM 1067 N N . GLU A 1 135 ? -8.567 -5.831 -17.717 1.00 94.62 135 GLU A N 1
ATOM 1068 C CA . GLU A 1 135 ? -9.704 -6.702 -18.002 1.00 94.62 135 GLU A CA 1
ATOM 1069 C C . GLU A 1 135 ? -10.392 -7.050 -16.683 1.00 94.62 135 GLU A C 1
ATOM 1071 O O . GLU A 1 135 ? -9.751 -7.526 -15.751 1.00 94.62 135 GLU A O 1
ATOM 1076 N N . CYS A 1 136 ? -11.685 -6.749 -16.574 1.00 94.81 136 CYS A N 1
ATOM 1077 C CA . CYS A 1 136 ? -12.434 -6.973 -15.343 1.00 94.81 136 CYS A CA 1
ATOM 1078 C C . CYS A 1 136 ? -12.969 -8.406 -15.241 1.00 94.81 136 CYS A C 1
ATOM 1080 O O . CYS A 1 136 ? -13.387 -8.994 -16.235 1.00 94.81 136 CYS A O 1
ATOM 1082 N N . HIS A 1 137 ? -13.115 -8.901 -14.010 1.00 96.19 137 HIS A N 1
ATOM 1083 C CA . HIS A 1 137 ? -13.652 -10.240 -13.717 1.00 96.19 137 HIS A CA 1
ATOM 1084 C C . HIS A 1 137 ? -15.187 -10.340 -13.780 1.00 96.19 137 HIS A C 1
ATOM 1086 O O . HIS A 1 137 ? -15.759 -11.366 -13.425 1.00 96.19 137 HIS A O 1
ATOM 1092 N N . GLY A 1 138 ? -15.875 -9.260 -14.167 1.00 95.25 138 GLY A N 1
ATOM 1093 C CA . GLY A 1 138 ? -17.340 -9.199 -14.230 1.00 95.25 138 GLY A CA 1
ATOM 1094 C C . GLY A 1 138 ? -18.050 -9.060 -12.875 1.00 95.25 138 GLY A C 1
ATOM 1095 O O . GLY A 1 138 ? -19.278 -9.082 -12.836 1.00 95.25 138 GLY A O 1
ATOM 1096 N N . VAL A 1 139 ? -17.310 -8.894 -11.773 1.00 96.19 139 VAL A N 1
ATOM 1097 C CA . VAL A 1 139 ? -17.858 -8.692 -10.421 1.00 96.19 139 VAL A CA 1
ATOM 1098 C C . VAL A 1 139 ? -17.580 -7.264 -9.959 1.00 96.19 139 VAL A C 1
ATOM 1100 O O . VAL A 1 139 ? -16.458 -6.773 -10.089 1.00 96.19 139 VAL A O 1
ATOM 1103 N N . TYR A 1 140 ? -18.601 -6.603 -9.412 1.00 95.00 140 TYR A N 1
ATOM 1104 C CA . TYR A 1 140 ? -18.562 -5.183 -9.078 1.00 95.00 140 TYR A CA 1
ATOM 1105 C C . TYR A 1 140 ? -19.101 -4.916 -7.673 1.00 95.00 140 TYR A C 1
ATOM 1107 O O . TYR A 1 140 ? -20.025 -5.584 -7.212 1.00 95.00 140 TYR A O 1
ATOM 1115 N N . THR A 1 141 ? -18.572 -3.878 -7.033 1.00 93.44 141 THR A N 1
ATOM 1116 C CA . THR A 1 141 ? -19.151 -3.239 -5.845 1.00 93.44 141 THR A CA 1
ATOM 1117 C C . THR A 1 141 ? -19.183 -1.737 -6.082 1.00 93.44 141 THR A C 1
ATOM 1119 O O . THR A 1 141 ? -18.225 -1.191 -6.622 1.00 93.44 141 THR A O 1
ATOM 1122 N N . LYS A 1 142 ? -20.288 -1.062 -5.741 1.00 90.44 142 LYS A N 1
ATOM 1123 C CA . LYS A 1 142 ? -20.467 0.383 -6.001 1.00 90.44 142 LYS A CA 1
ATOM 1124 C C . LYS A 1 142 ? -20.079 0.786 -7.439 1.00 90.44 142 LYS A C 1
ATOM 1126 O O . LYS A 1 142 ? -19.365 1.760 -7.641 1.00 90.44 142 LYS A O 1
ATOM 1131 N N . GLU A 1 143 ? -20.494 -0.022 -8.422 1.00 90.44 143 GLU A N 1
ATOM 1132 C CA . GLU A 1 143 ? -20.206 0.168 -9.861 1.00 90.44 143 GLU A CA 1
ATOM 1133 C C . GLU A 1 143 ? -18.717 0.084 -10.253 1.00 90.44 143 GLU A C 1
ATOM 1135 O O . GLU A 1 143 ? -18.337 0.390 -11.383 1.00 90.44 143 GLU A O 1
ATOM 1140 N N . ARG A 1 144 ? -17.860 -0.399 -9.350 1.00 91.94 144 ARG A N 1
ATOM 1141 C CA . ARG A 1 144 ? -16.414 -0.520 -9.552 1.00 91.94 144 ARG A CA 1
ATOM 1142 C C . ARG A 1 144 ? -16.000 -1.989 -9.589 1.00 91.94 144 ARG A C 1
ATOM 1144 O O . ARG A 1 144 ? -16.478 -2.766 -8.759 1.00 91.94 144 ARG A O 1
ATOM 1151 N N . PRO A 1 145 ? -15.145 -2.399 -10.541 1.00 96.06 145 PRO A N 1
ATOM 1152 C CA . PRO A 1 145 ? -14.772 -3.798 -10.683 1.00 96.06 145 PRO A CA 1
ATOM 1153 C C . PRO A 1 145 ? -13.834 -4.218 -9.549 1.00 96.06 145 PRO A C 1
ATOM 1155 O O . PRO A 1 145 ? -12.893 -3.492 -9.218 1.00 96.06 145 PRO A O 1
ATOM 1158 N N . LEU A 1 146 ? -14.110 -5.383 -8.964 1.00 97.44 146 LEU A N 1
ATOM 1159 C CA . LEU A 1 146 ? -13.337 -5.967 -7.868 1.00 97.44 146 LEU A CA 1
ATOM 1160 C C . LEU A 1 146 ? -12.018 -6.577 -8.354 1.00 97.44 146 LEU A C 1
ATOM 1162 O O . LEU A 1 146 ? -11.950 -7.107 -9.463 1.00 97.44 146 LEU A O 1
ATOM 1166 N N . MET A 1 147 ? -11.010 -6.541 -7.484 1.00 97.75 147 MET A N 1
ATOM 1167 C CA . MET A 1 147 ? -9.700 -7.166 -7.684 1.00 97.75 147 MET A CA 1
ATOM 1168 C C . MET A 1 147 ? -9.618 -8.536 -6.990 1.00 97.75 147 MET A C 1
ATOM 1170 O O . MET A 1 147 ? -10.289 -8.781 -5.982 1.00 97.75 147 MET A O 1
ATOM 1174 N N . ASN A 1 148 ? -8.733 -9.403 -7.475 1.00 97.81 148 ASN A N 1
ATOM 1175 C CA . ASN A 1 148 ? -8.399 -10.690 -6.864 1.00 97.81 148 ASN A CA 1
ATOM 1176 C C . ASN A 1 148 ? -6.876 -10.916 -6.775 1.00 97.81 148 ASN A C 1
ATOM 1178 O O . ASN A 1 148 ? -6.070 -10.086 -7.195 1.00 97.81 148 ASN A O 1
ATOM 1182 N N . VAL A 1 149 ? -6.464 -12.055 -6.212 1.00 97.75 149 VAL A N 1
ATOM 1183 C CA . VAL A 1 149 ? -5.040 -12.387 -6.004 1.00 97.75 149 VAL A CA 1
ATOM 1184 C C . VAL A 1 149 ? -4.205 -12.512 -7.277 1.00 97.75 149 VAL A C 1
ATOM 1186 O O . VAL A 1 149 ? -2.981 -12.379 -7.202 1.00 97.75 149 VAL A O 1
ATOM 1189 N N . ALA A 1 150 ? -4.828 -12.764 -8.430 1.00 96.19 150 ALA A N 1
ATOM 1190 C CA . ALA A 1 150 ? -4.129 -12.865 -9.707 1.00 96.19 150 ALA A CA 1
ATOM 1191 C C . ALA A 1 150 ? -3.803 -11.487 -10.310 1.00 96.19 150 ALA A C 1
ATOM 1193 O O . ALA A 1 150 ? -2.936 -11.391 -11.182 1.00 96.19 150 ALA A O 1
ATOM 1194 N N . ASP A 1 151 ? -4.424 -10.413 -9.810 1.00 96.94 151 ASP A N 1
ATOM 1195 C CA . ASP A 1 151 ? -4.238 -9.040 -10.282 1.00 96.94 151 ASP A CA 1
ATOM 1196 C C . ASP A 1 151 ? -2.945 -8.403 -9.742 1.00 96.94 151 ASP A C 1
ATOM 1198 O O . ASP A 1 151 ? -2.951 -7.376 -9.059 1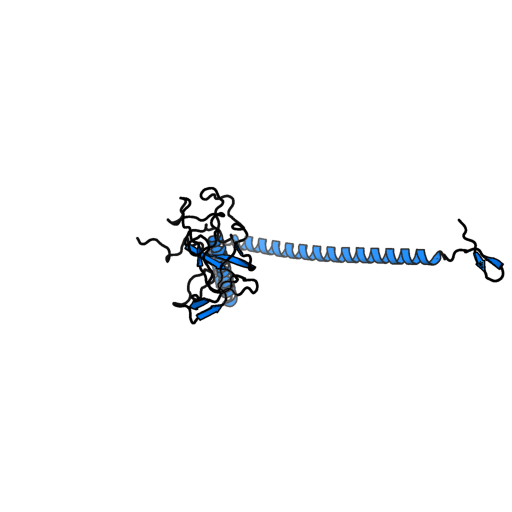.00 96.94 151 ASP A O 1
ATOM 1202 N N . SER A 1 152 ? -1.804 -9.030 -10.025 1.00 96.56 152 SER A N 1
ATOM 1203 C CA . SER A 1 152 ? -0.492 -8.653 -9.482 1.00 96.56 152 SER A CA 1
ATOM 1204 C C . SER A 1 152 ? 0.575 -8.413 -10.555 1.00 96.56 152 SER A C 1
ATOM 1206 O O . SER A 1 152 ? 1.766 -8.370 -10.239 1.00 96.56 152 SER A O 1
ATOM 1208 N N . LEU A 1 153 ? 0.190 -8.286 -11.831 1.00 96.44 153 LEU A N 1
ATOM 1209 C CA . LEU A 1 153 ? 1.152 -8.132 -12.923 1.00 96.44 153 LEU A CA 1
ATOM 1210 C C . LEU A 1 153 ? 1.772 -6.720 -12.936 1.00 96.44 153 LEU A C 1
ATOM 1212 O O . LEU A 1 153 ? 1.034 -5.732 -13.026 1.00 96.44 153 LEU A O 1
ATOM 1216 N N . PRO A 1 154 ? 3.115 -6.596 -12.876 1.00 96.44 154 PRO A N 1
ATOM 1217 C CA . PRO A 1 154 ? 3.786 -5.303 -12.912 1.00 96.44 154 PRO A CA 1
ATOM 1218 C C . PRO A 1 154 ? 3.905 -4.746 -14.331 1.00 96.44 154 PRO A C 1
ATOM 1220 O O . PRO A 1 154 ? 4.314 -5.447 -15.256 1.00 96.44 154 PRO A O 1
ATOM 1223 N N . GLY A 1 155 ? 3.622 -3.456 -14.486 1.00 94.19 155 GLY A N 1
ATOM 1224 C CA . GLY A 1 155 ? 3.761 -2.712 -15.736 1.00 94.19 155 GLY A CA 1
ATOM 1225 C C . GLY A 1 155 ? 2.868 -1.475 -15.748 1.00 94.19 155 GLY A C 1
ATOM 1226 O O . GLY A 1 155 ? 1.802 -1.477 -15.140 1.00 94.19 155 GLY A O 1
ATOM 1227 N N . ASP A 1 156 ? 3.273 -0.424 -16.464 1.00 91.62 156 ASP A N 1
ATOM 1228 C CA . ASP A 1 156 ? 2.564 0.868 -16.440 1.00 91.62 156 ASP A CA 1
ATOM 1229 C C . ASP A 1 156 ? 1.101 0.782 -16.914 1.00 91.62 156 ASP A C 1
ATOM 1231 O O . ASP A 1 156 ? 0.265 1.559 -16.462 1.00 91.62 156 ASP A O 1
ATOM 1235 N N . ALA A 1 157 ? 0.778 -0.180 -17.785 1.00 93.25 157 ALA A N 1
ATOM 1236 C CA . ALA A 1 157 ? -0.581 -0.442 -18.271 1.00 93.25 157 ALA A CA 1
ATOM 1237 C C . ALA A 1 157 ? -1.217 -1.720 -17.685 1.00 93.25 157 ALA A C 1
ATOM 1239 O O . ALA A 1 157 ? -2.297 -2.113 -18.122 1.00 93.25 157 ALA A O 1
ATOM 1240 N N . LEU A 1 158 ? -0.551 -2.384 -16.733 1.00 96.31 158 LEU A N 1
ATOM 1241 C CA . LEU A 1 158 ? -1.011 -3.626 -16.096 1.00 96.31 158 LEU A CA 1
ATOM 1242 C C . LEU A 1 158 ? -1.577 -3.330 -14.703 1.00 96.31 158 LEU A C 1
ATOM 1244 O O . LEU A 1 158 ? -2.083 -2.230 -14.495 1.00 96.31 158 LEU A O 1
ATOM 1248 N N . ASN A 1 159 ? -1.556 -4.290 -13.773 1.00 97.00 159 ASN A N 1
ATOM 1249 C CA . ASN A 1 159 ? -2.179 -4.117 -12.462 1.00 97.00 159 ASN A CA 1
ATOM 1250 C C . ASN A 1 159 ? -1.380 -3.200 -11.536 1.00 97.00 159 ASN A C 1
ATOM 1252 O O . ASN A 1 159 ? -1.968 -2.370 -10.841 1.00 97.00 159 ASN A O 1
ATOM 1256 N N . ILE A 1 160 ? -0.050 -3.360 -11.546 1.00 97.69 160 ILE A N 1
ATOM 1257 C CA . ILE A 1 160 ? 0.879 -2.678 -10.640 1.00 97.69 160 ILE A CA 1
ATOM 1258 C C . ILE A 1 160 ? 1.812 -1.746 -11.440 1.00 97.69 160 ILE A C 1
ATOM 1260 O O . ILE A 1 160 ? 2.808 -2.217 -12.001 1.00 97.69 160 ILE A O 1
ATOM 1264 N N . PRO A 1 161 ? 1.529 -0.430 -11.505 1.00 97.06 161 PRO A N 1
ATOM 1265 C CA . PRO A 1 161 ? 2.380 0.550 -12.177 1.00 97.06 161 PRO A CA 1
ATOM 1266 C C . PRO A 1 161 ? 3.686 0.842 -11.421 1.00 97.06 161 PRO A C 1
ATOM 1268 O O . PRO A 1 161 ? 3.956 0.320 -10.338 1.00 97.06 161 PRO A O 1
ATOM 1271 N N . THR A 1 162 ? 4.503 1.732 -11.985 1.00 97.00 162 THR A N 1
ATOM 1272 C CA . THR A 1 162 ? 5.761 2.199 -11.384 1.00 97.00 162 THR A CA 1
ATOM 1273 C C . THR A 1 162 ? 5.546 3.234 -10.270 1.00 97.00 162 THR A C 1
ATOM 1275 O O . THR A 1 162 ? 4.739 4.152 -10.404 1.00 97.00 162 THR A O 1
ATOM 1278 N N . PHE A 1 163 ? 6.317 3.158 -9.179 1.00 97.88 163 PHE A N 1
ATOM 1279 C CA . PHE A 1 163 ? 6.163 4.015 -7.982 1.00 97.88 163 PHE A CA 1
ATOM 1280 C C . PHE A 1 163 ? 7.127 5.217 -7.957 1.00 97.88 163 PHE A C 1
ATOM 1282 O O . PHE A 1 163 ? 7.673 5.592 -6.918 1.00 97.88 163 PHE A O 1
ATOM 1289 N N . GLY A 1 164 ? 7.396 5.815 -9.118 1.00 97.38 164 GLY A N 1
ATOM 1290 C CA . GLY A 1 164 ? 8.273 6.982 -9.226 1.00 97.38 164 GLY A CA 1
ATOM 1291 C C . GLY A 1 164 ? 9.757 6.637 -9.081 1.00 97.38 164 GLY A C 1
ATOM 1292 O O . GLY A 1 164 ? 10.292 5.882 -9.889 1.00 97.38 164 GLY A O 1
ATOM 1293 N N . VAL A 1 165 ? 10.436 7.204 -8.083 1.00 98.12 165 VAL A N 1
ATOM 1294 C CA . VAL A 1 165 ? 11.869 6.989 -7.807 1.00 98.12 165 VAL A CA 1
ATOM 1295 C C . VAL A 1 165 ? 12.033 6.024 -6.642 1.00 98.12 165 VAL A C 1
ATOM 1297 O O . VAL A 1 165 ? 11.311 6.108 -5.656 1.00 98.12 165 VAL A O 1
ATOM 1300 N N . CYS A 1 166 ? 12.989 5.105 -6.754 1.00 98.31 166 CYS A N 1
ATOM 1301 C CA . CYS A 1 166 ? 13.228 4.091 -5.742 1.00 98.31 166 CYS A CA 1
ATOM 1302 C C . CYS A 1 166 ? 14.363 4.468 -4.785 1.00 98.31 166 CYS A C 1
ATOM 1304 O O . CYS A 1 166 ? 15.447 4.838 -5.234 1.00 98.31 166 CYS A O 1
ATOM 1306 N N . SER A 1 167 ? 14.148 4.277 -3.484 1.00 97.50 167 SER A N 1
ATOM 1307 C CA . SER A 1 167 ? 15.153 4.463 -2.430 1.00 97.50 167 SER A CA 1
ATOM 1308 C C . SER A 1 167 ? 15.975 3.204 -2.121 1.00 97.50 167 SER A C 1
ATOM 1310 O O . SER A 1 167 ? 17.000 3.288 -1.446 1.00 97.50 167 SER A O 1
ATOM 1312 N N . SER A 1 168 ? 15.565 2.028 -2.610 1.00 97.31 168 SER A N 1
ATOM 1313 C CA . SER A 1 168 ? 16.260 0.769 -2.319 1.00 97.31 168 SER A CA 1
ATOM 1314 C C . SER A 1 168 ? 17.607 0.671 -3.035 1.00 97.31 168 SER A C 1
ATOM 1316 O O . SER A 1 168 ? 17.672 0.657 -4.266 1.00 97.31 168 SER A O 1
ATOM 1318 N N . GLY A 1 169 ? 18.685 0.469 -2.271 1.00 95.81 169 GLY A N 1
ATOM 1319 C CA . GLY A 1 169 ? 20.024 0.204 -2.814 1.00 95.81 169 GLY A CA 1
ATOM 1320 C C . GLY A 1 169 ? 20.150 -1.128 -3.569 1.00 95.81 169 GLY A C 1
ATOM 1321 O O . GLY A 1 169 ? 21.153 -1.360 -4.237 1.00 95.81 169 GLY A O 1
ATOM 1322 N N . LYS A 1 170 ? 19.139 -2.006 -3.488 1.00 95.44 170 LYS A N 1
ATOM 1323 C CA . LYS A 1 170 ? 19.070 -3.261 -4.257 1.00 95.44 170 LYS A CA 1
ATOM 1324 C C . LYS A 1 170 ? 18.407 -3.089 -5.623 1.00 95.44 170 LYS A C 1
ATOM 1326 O O . LYS A 1 170 ? 18.367 -4.050 -6.392 1.00 95.44 170 LYS A O 1
ATOM 1331 N N . ASN A 1 171 ? 17.865 -1.906 -5.923 1.00 96.75 171 ASN A N 1
ATOM 1332 C CA . ASN A 1 171 ? 17.218 -1.650 -7.200 1.00 96.75 171 ASN A CA 1
ATOM 1333 C C . ASN A 1 171 ? 18.241 -1.658 -8.343 1.00 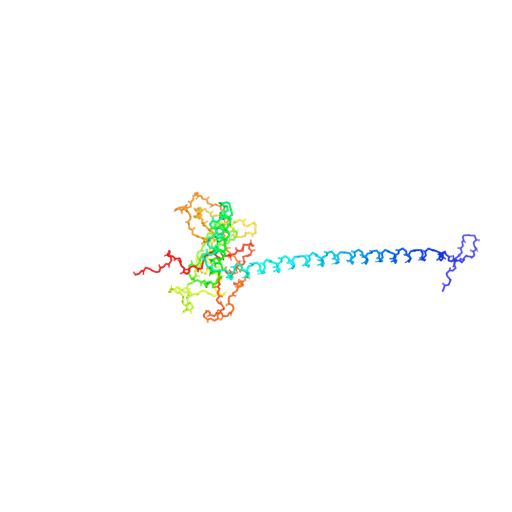96.75 171 ASN A C 1
ATOM 1335 O O . ASN A 1 171 ? 19.104 -0.790 -8.443 1.00 96.75 171 ASN A O 1
ATOM 1339 N N . SER A 1 172 ? 18.094 -2.640 -9.230 1.00 95.06 172 SER A N 1
ATOM 1340 C CA . SER A 1 172 ? 18.954 -2.858 -10.392 1.00 95.06 172 SER A CA 1
ATOM 1341 C C . SER A 1 172 ? 18.318 -2.419 -11.716 1.00 95.06 172 SER A C 1
ATOM 1343 O O . SER A 1 172 ? 18.818 -2.802 -12.769 1.00 95.06 172 SER A O 1
ATOM 1345 N N . THR A 1 173 ? 17.207 -1.673 -11.687 1.00 95.06 173 THR A N 1
ATOM 1346 C CA . THR A 1 173 ? 16.483 -1.226 -12.896 1.00 95.06 173 THR A CA 1
ATOM 1347 C C . THR A 1 173 ? 17.365 -0.349 -13.791 1.00 95.06 173 THR A C 1
ATOM 1349 O O . THR A 1 173 ? 17.256 -0.395 -15.013 1.00 95.06 173 THR A O 1
ATOM 1352 N N . GLY A 1 174 ? 18.287 0.409 -13.188 1.00 92.44 174 GLY A N 1
ATOM 1353 C CA . GLY A 1 174 ? 19.171 1.327 -13.902 1.00 92.44 174 GLY A CA 1
ATOM 1354 C C . GLY A 1 174 ? 18.447 2.567 -14.435 1.00 92.44 174 GLY A C 1
ATOM 1355 O O . GLY A 1 174 ? 17.239 2.732 -14.276 1.00 92.44 174 GLY A O 1
ATOM 1356 N N . GLY A 1 175 ? 19.212 3.469 -15.051 1.00 94.75 175 GLY A N 1
ATOM 1357 C CA . GLY A 1 175 ? 18.704 4.754 -15.534 1.00 94.75 175 GLY A CA 1
ATOM 1358 C C . GLY A 1 175 ? 18.461 5.780 -14.422 1.00 94.75 175 GLY A C 1
ATOM 1359 O O . GLY A 1 175 ? 18.718 5.542 -13.244 1.00 94.75 175 GLY A O 1
ATOM 1360 N N . SER A 1 176 ? 17.992 6.963 -14.815 1.00 96.50 176 SER A N 1
ATOM 1361 C CA . SER A 1 176 ? 17.610 8.030 -13.891 1.00 96.50 176 SER A CA 1
ATOM 1362 C C . S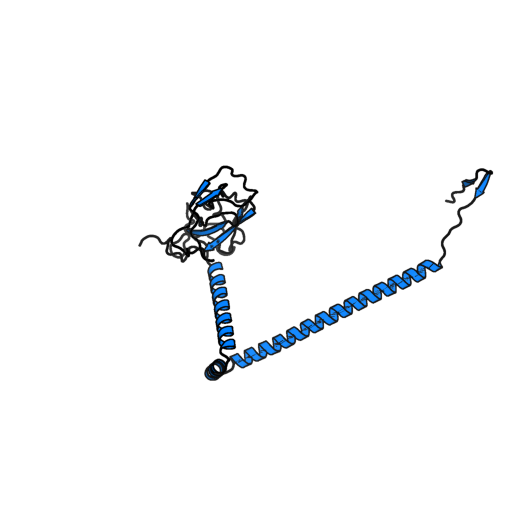ER A 1 176 ? 16.419 8.787 -14.461 1.00 96.50 176 SER A C 1
ATOM 1364 O O . SER A 1 176 ? 16.453 9.212 -15.614 1.00 96.50 176 SER A O 1
ATOM 1366 N N . VAL A 1 177 ? 15.381 8.955 -13.647 1.00 97.31 177 VAL A N 1
ATOM 1367 C CA . VAL A 1 177 ? 14.199 9.760 -13.963 1.00 97.31 177 VAL A CA 1
ATOM 1368 C C . VAL A 1 177 ? 14.193 11.016 -13.099 1.00 97.31 177 VAL A C 1
ATOM 1370 O O . VAL A 1 177 ? 14.693 10.995 -11.973 1.00 97.31 177 VAL A O 1
ATOM 1373 N N . LEU A 1 178 ? 13.651 12.107 -13.639 1.00 97.62 178 LEU A N 1
ATOM 1374 C CA . LEU A 1 178 ? 13.352 13.343 -12.920 1.00 97.62 178 LEU A CA 1
ATOM 1375 C C . LEU A 1 178 ? 11.839 13.540 -12.986 1.00 97.62 178 LEU A C 1
ATOM 1377 O O . LEU A 1 178 ? 11.293 13.671 -14.079 1.00 97.62 178 LEU A O 1
ATOM 1381 N N . LEU A 1 179 ? 11.181 13.523 -11.832 1.00 96.44 179 LEU A N 1
ATOM 1382 C CA . LEU A 1 179 ? 9.732 13.639 -11.699 1.00 96.44 179 LEU A CA 1
ATOM 1383 C C . LEU A 1 179 ? 9.404 14.823 -10.792 1.00 96.44 179 LEU A C 1
ATOM 1385 O O . LEU A 1 179 ? 10.192 15.147 -9.902 1.00 96.44 179 LEU A O 1
ATOM 1389 N N . VAL A 1 180 ? 8.236 15.430 -10.984 1.00 95.44 180 VAL A N 1
ATOM 1390 C CA . VAL A 1 180 ? 7.646 16.303 -9.958 1.00 95.44 180 VAL A CA 1
ATOM 1391 C C . VAL A 1 180 ? 7.392 15.444 -8.720 1.00 95.44 180 VAL A C 1
ATOM 1393 O O . VAL A 1 180 ? 7.051 14.271 -8.863 1.00 95.44 180 VAL A O 1
ATOM 1396 N N . ALA A 1 181 ? 7.630 15.977 -7.522 1.00 94.88 181 ALA A N 1
ATOM 1397 C CA . ALA A 1 181 ? 7.331 15.242 -6.295 1.00 94.88 181 ALA A CA 1
ATOM 1398 C C . ALA A 1 181 ? 5.839 14.860 -6.242 1.00 94.88 181 ALA A C 1
ATOM 1400 O O . ALA A 1 181 ? 4.996 15.584 -6.774 1.00 94.88 181 ALA A O 1
ATOM 1401 N N . ASP A 1 182 ? 5.507 13.732 -5.609 1.00 94.31 182 ASP A N 1
ATOM 1402 C CA . ASP A 1 182 ? 4.100 13.406 -5.378 1.00 94.31 182 ASP A CA 1
ATOM 1403 C C . ASP A 1 182 ? 3.468 14.451 -4.454 1.00 94.31 182 ASP A C 1
ATOM 1405 O O . ASP A 1 182 ? 4.145 15.117 -3.663 1.00 94.31 182 ASP A O 1
ATOM 1409 N N . VAL A 1 183 ? 2.153 14.591 -4.560 1.00 93.38 183 VAL A N 1
ATOM 1410 C CA . VAL A 1 183 ? 1.393 15.436 -3.647 1.00 93.38 183 VAL A CA 1
ATOM 1411 C C . VAL A 1 183 ? 1.522 14.846 -2.239 1.00 93.38 183 VAL A C 1
ATOM 1413 O O . VAL A 1 183 ? 1.383 13.629 -2.087 1.00 93.38 183 VAL A O 1
ATOM 1416 N N . PRO A 1 184 ? 1.775 15.660 -1.200 1.00 91.50 184 PRO A N 1
ATOM 1417 C CA . PRO A 1 184 ? 1.708 15.185 0.174 1.00 91.50 184 PRO A CA 1
ATOM 1418 C C . PRO A 1 184 ? 0.331 14.570 0.457 1.00 91.50 184 PRO A C 1
ATOM 1420 O O . PRO A 1 184 ? -0.694 15.128 0.054 1.00 91.50 184 PRO A O 1
ATOM 1423 N N . ARG A 1 185 ? 0.300 13.425 1.144 1.00 91.44 185 ARG A N 1
ATOM 1424 C CA . ARG A 1 185 ? -0.925 12.663 1.430 1.00 91.44 185 ARG A CA 1
ATOM 1425 C C . ARG A 1 185 ? -1.062 12.348 2.914 1.00 91.44 185 ARG A C 1
ATOM 1427 O O . ARG A 1 185 ? -0.056 12.254 3.616 1.00 91.44 185 ARG A O 1
ATOM 1434 N N . ASP A 1 186 ? -2.302 12.199 3.370 1.00 88.69 186 ASP A N 1
ATOM 1435 C CA . ASP A 1 186 ? -2.617 11.689 4.705 1.00 88.69 186 ASP A CA 1
ATOM 1436 C C . ASP A 1 186 ? -2.440 10.159 4.791 1.00 88.69 186 ASP A C 1
ATOM 1438 O O . ASP A 1 186 ? -2.044 9.497 3.828 1.00 88.69 186 ASP A O 1
ATOM 1442 N N . VAL A 1 187 ? -2.743 9.585 5.959 1.00 84.31 187 VAL A N 1
ATOM 1443 C CA . VAL A 1 187 ? -2.642 8.134 6.214 1.00 84.31 187 VAL A CA 1
ATOM 1444 C C . VAL A 1 187 ? -3.596 7.284 5.363 1.00 84.31 187 VAL A C 1
ATOM 1446 O O . VAL A 1 187 ? -3.400 6.077 5.264 1.00 84.31 187 VAL A O 1
ATOM 1449 N N . TYR A 1 188 ? -4.586 7.909 4.719 1.00 83.31 188 TYR A N 1
ATOM 1450 C CA . TYR A 1 188 ? -5.551 7.281 3.815 1.00 83.31 188 TYR A CA 1
ATOM 1451 C C . TYR A 1 188 ? -5.212 7.555 2.338 1.00 83.31 188 TYR A C 1
ATOM 1453 O O . TYR A 1 188 ? -6.001 7.274 1.443 1.00 83.31 188 TYR A O 1
ATOM 1461 N N . GLY A 1 189 ? -4.047 8.144 2.044 1.00 85.69 189 GLY A N 1
ATOM 1462 C CA . GLY A 1 189 ? -3.625 8.448 0.676 1.00 85.69 189 GLY A CA 1
ATOM 1463 C C . GLY A 1 189 ? -4.336 9.647 0.033 1.00 85.69 189 GLY A C 1
ATOM 1464 O O . GLY A 1 189 ? -4.136 9.898 -1.163 1.00 85.69 189 GLY A O 1
ATOM 1465 N N . ARG A 1 190 ? -5.126 10.419 0.789 1.00 87.19 190 ARG A N 1
ATOM 1466 C CA . ARG A 1 190 ? -5.823 11.614 0.288 1.00 87.19 190 ARG A CA 1
ATOM 1467 C C . ARG A 1 190 ? -4.868 12.807 0.250 1.00 87.19 190 ARG A C 1
ATOM 1469 O O . ARG A 1 190 ? -4.074 12.970 1.178 1.00 87.19 190 ARG A O 1
ATOM 1476 N N . PRO A 1 191 ? -4.901 13.644 -0.800 1.00 88.88 191 PRO A N 1
ATOM 1477 C CA . PRO A 1 191 ? -4.001 14.787 -0.909 1.00 88.88 191 PRO A CA 1
ATOM 1478 C C . PRO A 1 191 ? -4.293 15.825 0.186 1.00 88.88 191 PRO A C 1
ATOM 1480 O O . PRO A 1 191 ? -5.429 16.262 0.346 1.00 88.88 191 PRO A O 1
ATOM 1483 N N . ILE A 1 192 ? -3.258 16.253 0.915 1.00 89.75 192 ILE A N 1
ATOM 1484 C CA . ILE A 1 192 ? -3.352 17.328 1.928 1.00 89.75 192 ILE A CA 1
ATOM 1485 C C . ILE A 1 192 ? -2.948 18.704 1.374 1.00 89.75 192 ILE A C 1
ATOM 1487 O O . ILE A 1 192 ? -3.112 19.719 2.046 1.00 89.75 192 ILE A O 1
ATOM 1491 N N . ALA A 1 193 ? -2.429 18.757 0.145 1.00 84.25 193 ALA A N 1
ATOM 1492 C CA . ALA A 1 193 ? -2.072 19.987 -0.558 1.00 84.25 193 ALA A CA 1
ATOM 1493 C C . ALA A 1 193 ? -2.445 19.894 -2.046 1.00 84.25 193 ALA A C 1
ATOM 1495 O O . ALA A 1 193 ? -2.644 18.807 -2.578 1.00 84.25 193 ALA A O 1
ATOM 1496 N N . GLY A 1 194 ? -2.545 21.037 -2.732 1.00 76.19 194 GLY A N 1
ATOM 1497 C CA . GLY A 1 194 ? -2.996 21.091 -4.131 1.00 76.19 194 GLY A CA 1
ATOM 1498 C C 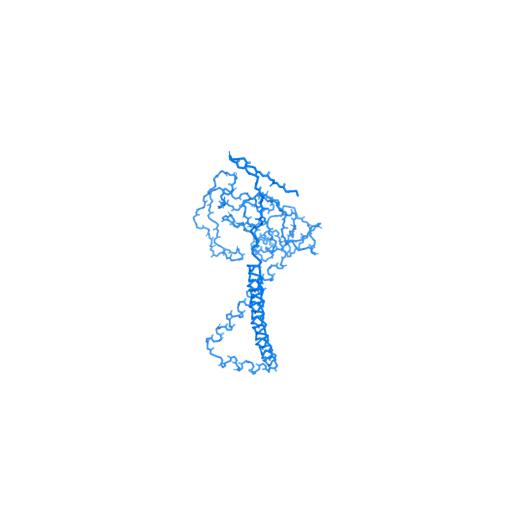. GLY A 1 194 ? -1.949 20.697 -5.180 1.00 76.19 194 GLY A C 1
ATOM 1499 O O . GLY A 1 194 ? -2.305 20.479 -6.335 1.00 76.19 194 GLY A O 1
ATOM 1500 N N . ALA A 1 195 ? -0.667 20.619 -4.817 1.00 78.19 195 ALA A N 1
ATOM 1501 C CA . ALA A 1 195 ? 0.405 20.225 -5.728 1.00 78.19 195 ALA A CA 1
ATOM 1502 C C . ALA A 1 195 ? 1.590 19.624 -4.964 1.00 78.19 195 ALA A C 1
ATOM 1504 O O . ALA A 1 195 ? 1.829 19.958 -3.804 1.00 78.19 195 ALA A O 1
ATOM 1505 N N . GLY A 1 196 ? 2.345 18.755 -5.637 1.00 81.81 196 GLY A N 1
ATOM 1506 C CA . GLY A 1 196 ? 3.658 18.330 -5.167 1.00 81.81 196 GLY A CA 1
ATOM 1507 C C . GLY A 1 196 ? 4.676 19.452 -5.357 1.00 81.81 196 GLY A C 1
ATOM 1508 O O . GLY A 1 196 ? 4.744 20.068 -6.423 1.00 81.81 196 GLY A O 1
ATOM 1509 N N . GLU A 1 197 ? 5.460 19.736 -4.321 1.00 87.56 197 GLU A N 1
ATOM 1510 C CA . GLU A 1 197 ? 6.465 20.795 -4.354 1.00 87.56 197 GLU A CA 1
ATOM 1511 C C . GLU A 1 197 ? 7.850 20.236 -4.695 1.00 87.56 197 GLU A C 1
ATOM 1513 O O . GLU A 1 197 ? 8.374 19.336 -4.036 1.00 87.56 197 GLU A O 1
ATOM 1518 N N . GLY A 1 198 ? 8.475 20.804 -5.727 1.00 93.00 198 GLY A N 1
ATOM 1519 C CA . GLY A 1 198 ? 9.818 20.426 -6.155 1.00 93.00 198 GLY A CA 1
ATOM 1520 C C . GLY A 1 198 ? 9.866 19.169 -7.027 1.00 93.00 198 GLY A C 1
ATOM 1521 O O . GLY A 1 198 ? 8.873 18.742 -7.614 1.00 93.00 198 GLY A O 1
ATOM 1522 N N . ASN A 1 199 ? 11.068 18.602 -7.153 1.00 96.25 199 ASN A N 1
ATOM 1523 C CA . ASN A 1 199 ? 11.336 17.459 -8.022 1.00 96.25 199 ASN A CA 1
ATOM 1524 C C . ASN A 1 199 ? 12.112 16.369 -7.282 1.00 96.25 199 ASN A C 1
ATOM 1526 O O . ASN A 1 199 ? 13.006 16.657 -6.485 1.00 96.25 199 ASN A O 1
ATOM 1530 N N . VAL A 1 200 ? 11.841 15.116 -7.634 1.00 96.81 200 VAL A N 1
ATOM 1531 C CA . VAL A 1 200 ? 12.582 13.940 -7.181 1.00 96.81 200 VAL A CA 1
ATOM 1532 C C . VAL A 1 200 ? 13.345 13.326 -8.354 1.00 96.81 200 VAL A C 1
ATOM 1534 O O . VAL A 1 200 ? 12.799 13.128 -9.441 1.00 96.81 200 VAL A O 1
ATOM 1537 N N . LYS A 1 201 ? 14.632 13.033 -8.145 1.00 97.75 201 LYS A N 1
ATOM 1538 C CA . LYS A 1 201 ? 15.513 12.425 -9.149 1.00 97.75 201 LYS A CA 1
ATOM 1539 C C . LYS A 1 201 ? 16.153 11.154 -8.610 1.00 97.75 201 LYS A C 1
ATOM 1541 O O . LYS A 1 201 ? 16.707 11.168 -7.516 1.00 97.75 201 LYS A O 1
ATOM 1546 N N . GLY A 1 202 ? 16.158 10.088 -9.402 1.00 97.38 202 GLY A N 1
ATOM 1547 C CA . GLY A 1 202 ? 16.871 8.856 -9.057 1.00 97.38 202 GLY A CA 1
ATOM 1548 C C . GLY A 1 202 ? 16.516 7.691 -9.968 1.00 97.38 202 GLY A C 1
ATOM 1549 O O . GLY A 1 202 ? 15.940 7.891 -11.037 1.00 97.38 202 GLY A O 1
ATOM 1550 N N . THR A 1 203 ? 16.887 6.481 -9.556 1.00 98.06 203 THR A N 1
ATOM 1551 C CA . THR A 1 203 ? 16.573 5.246 -10.285 1.00 98.06 203 THR A CA 1
ATOM 1552 C C . THR A 1 203 ? 15.061 4.996 -10.253 1.00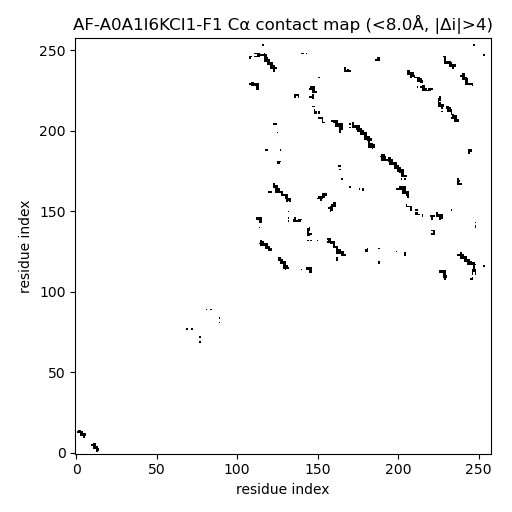 98.06 203 THR A C 1
ATOM 1554 O O . THR A 1 203 ? 14.467 5.083 -9.175 1.00 98.06 203 THR A O 1
ATOM 1557 N N . PRO A 1 204 ? 14.410 4.678 -11.385 1.00 97.94 204 PRO A N 1
ATOM 1558 C CA . PRO A 1 204 ? 12.974 4.424 -11.421 1.00 97.94 204 PRO A CA 1
ATOM 1559 C C . PRO A 1 204 ? 12.575 3.223 -10.550 1.00 97.94 204 PRO A C 1
ATOM 1561 O O . PRO A 1 204 ? 13.261 2.199 -10.495 1.00 97.94 204 PRO A O 1
ATOM 1564 N N . CYS A 1 205 ? 11.442 3.347 -9.862 1.00 97.94 205 CYS A N 1
ATOM 1565 C CA . CYS A 1 205 ? 10.836 2.288 -9.065 1.00 97.94 205 CYS A CA 1
ATOM 1566 C C . CYS A 1 205 ? 9.933 1.423 -9.948 1.00 97.94 205 CYS A C 1
ATOM 1568 O O . CYS A 1 205 ? 8.716 1.609 -9.988 1.00 97.94 205 CYS A O 1
ATOM 1570 N N . VAL A 1 206 ? 10.552 0.489 -10.672 1.00 97.56 206 VAL A N 1
ATOM 1571 C CA . VAL A 1 206 ? 9.856 -0.540 -11.453 1.00 97.56 206 VAL A CA 1
ATOM 1572 C C . VAL A 1 206 ? 9.801 -1.818 -10.613 1.00 97.56 206 VAL A C 1
ATOM 1574 O O . VAL A 1 206 ? 10.830 -2.477 -10.448 1.00 97.56 206 VAL A O 1
ATOM 1577 N N . PRO A 1 207 ? 8.654 -2.159 -10.004 1.00 96.44 207 PRO A N 1
ATOM 1578 C CA . PRO A 1 207 ? 8.584 -3.299 -9.103 1.00 96.44 207 PRO A CA 1
ATOM 1579 C C . PRO A 1 207 ? 8.724 -4.616 -9.873 1.00 96.44 207 PRO A C 1
ATOM 1581 O O . PRO A 1 207 ? 8.051 -4.850 -10.872 1.00 96.44 207 PRO A O 1
ATOM 1584 N N . ILE A 1 208 ? 9.562 -5.515 -9.358 1.00 96.62 208 ILE A N 1
ATOM 1585 C CA . ILE A 1 208 ? 9.562 -6.926 -9.757 1.00 96.62 208 ILE A CA 1
ATOM 1586 C C . ILE A 1 208 ? 8.825 -7.689 -8.666 1.00 96.62 208 ILE A C 1
ATOM 1588 O O . ILE A 1 208 ? 9.365 -7.876 -7.573 1.00 96.62 208 ILE A O 1
ATOM 1592 N N . ILE A 1 209 ? 7.590 -8.081 -8.957 1.00 96.56 209 ILE A N 1
ATOM 1593 C CA . ILE A 1 209 ? 6.723 -8.818 -8.039 1.00 96.56 209 ILE A CA 1
ATOM 1594 C C . ILE A 1 209 ? 7.156 -10.286 -8.021 1.00 96.56 209 ILE A C 1
ATOM 1596 O O . ILE A 1 209 ? 7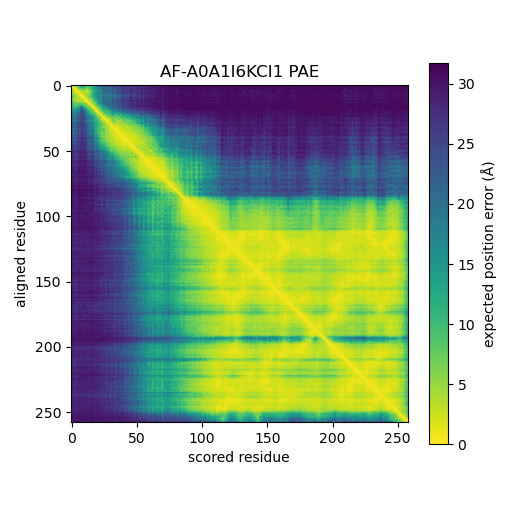.306 -10.901 -9.075 1.00 96.56 209 ILE A O 1
ATOM 1600 N N . VAL A 1 210 ? 7.417 -10.828 -6.829 1.00 91.62 210 VAL A N 1
ATOM 1601 C CA . VAL A 1 210 ? 7.938 -12.201 -6.660 1.00 91.62 210 VAL A CA 1
ATOM 1602 C C . VAL A 1 210 ? 6.896 -13.190 -6.133 1.00 91.62 210 VAL A C 1
ATOM 1604 O O . VAL A 1 210 ? 7.176 -14.384 -6.071 1.00 91.62 210 VAL A O 1
ATOM 1607 N N . SER A 1 211 ? 5.710 -12.709 -5.758 1.00 89.50 211 SER A N 1
ATOM 1608 C CA . SER A 1 211 ? 4.605 -13.503 -5.216 1.00 89.50 211 SER A CA 1
ATOM 1609 C C . SER A 1 211 ? 3.255 -12.966 -5.692 1.00 89.50 211 SER A C 1
ATOM 1611 O O . SER A 1 211 ? 3.161 -11.822 -6.129 1.00 89.50 211 SER A O 1
ATOM 1613 N N . GLN A 1 212 ? 2.199 -13.769 -5.559 1.00 92.25 212 GLN A N 1
ATOM 1614 C CA . GLN A 1 212 ? 0.827 -13.252 -5.590 1.00 92.25 212 GLN A CA 1
ATOM 1615 C C . GLN A 1 212 ? 0.558 -12.357 -4.368 1.00 92.25 212 GLN A C 1
ATOM 1617 O O . GLN A 1 212 ? 1.403 -12.237 -3.469 1.00 92.25 212 GLN A O 1
ATOM 1622 N N . TRP A 1 213 ? -0.622 -11.735 -4.342 1.00 97.50 213 TRP A N 1
ATOM 1623 C CA . TRP A 1 213 ? -1.106 -10.990 -3.182 1.00 97.50 213 TRP A CA 1
ATOM 1624 C C . TRP A 1 213 ? -1.137 -11.877 -1.935 1.00 97.50 213 TRP A C 1
ATOM 1626 O O . TRP A 1 213 ? -1.750 -12.943 -1.919 1.00 97.50 213 TRP A O 1
ATOM 1636 N N . MET A 1 214 ? -0.462 -11.420 -0.884 1.00 97.31 214 MET A N 1
ATOM 1637 C CA . MET A 1 214 ? -0.445 -12.076 0.421 1.00 97.31 214 MET A CA 1
ATOM 1638 C C . MET A 1 214 ? -1.667 -11.641 1.230 1.00 97.31 214 MET A C 1
ATOM 1640 O O . MET A 1 214 ? -2.174 -10.544 1.020 1.00 97.31 214 MET A O 1
ATOM 1644 N N . CYS A 1 215 ? -2.111 -12.471 2.176 1.00 96.06 215 CYS A N 1
ATOM 1645 C CA . CYS A 1 215 ? -3.290 -12.217 3.016 1.00 96.06 215 CYS A CA 1
ATOM 1646 C C . CYS A 1 215 ? -4.576 -11.896 2.219 1.00 96.06 215 CYS A C 1
ATOM 1648 O O . CYS A 1 215 ? -5.191 -10.851 2.463 1.00 96.06 215 CYS A O 1
ATOM 1650 N N . PRO A 1 216 ? -4.984 -12.736 1.249 1.00 96.69 216 PRO A N 1
ATOM 1651 C CA . PRO A 1 216 ? -6.263 -12.551 0.577 1.00 96.69 216 PRO A CA 1
ATOM 1652 C C . PRO A 1 216 ? -7.448 -12.893 1.480 1.00 96.69 216 PRO A C 1
ATOM 1654 O O . PRO A 1 216 ? -7.311 -13.555 2.509 1.00 96.69 216 PRO A O 1
ATOM 1657 N N . HIS A 1 217 ? -8.636 -12.482 1.052 1.00 96.19 217 HIS A N 1
ATOM 1658 C CA . HIS A 1 217 ? -9.888 -12.867 1.680 1.00 96.19 217 HIS A CA 1
ATOM 1659 C C . HIS A 1 217 ? -10.402 -14.177 1.066 1.00 96.19 217 HIS A C 1
ATOM 1661 O O . HIS A 1 217 ? -11.181 -14.180 0.113 1.00 96.19 217 HIS A O 1
ATOM 1667 N N . GLU A 1 218 ? -9.945 -15.301 1.622 1.00 94.62 218 GLU A N 1
ATOM 1668 C CA . GLU A 1 218 ? -10.117 -16.654 1.061 1.00 94.62 218 GLU A CA 1
ATOM 1669 C C . GLU A 1 218 ? -11.574 -17.077 0.811 1.00 94.62 218 GLU A C 1
ATOM 1671 O O . GLU A 1 218 ? -11.832 -17.920 -0.044 1.00 94.62 218 GLU A O 1
ATOM 1676 N N . THR A 1 219 ? -12.538 -16.506 1.536 1.00 95.19 219 THR A N 1
ATOM 1677 C CA . THR A 1 219 ? -13.952 -16.903 1.442 1.00 95.19 219 THR A CA 1
ATOM 1678 C C . THR A 1 219 ? -14.715 -16.197 0.324 1.00 95.19 219 THR A C 1
ATOM 1680 O O . THR A 1 219 ? -15.753 -16.698 -0.110 1.00 95.19 219 THR A O 1
ATOM 1683 N N . THR A 1 220 ? -14.215 -15.061 -0.171 1.00 95.44 220 THR A N 1
ATOM 1684 C CA . THR A 1 220 ? -14.881 -14.289 -1.229 1.00 95.44 220 THR A CA 1
ATOM 1685 C C . THR A 1 220 ? -14.149 -14.512 -2.535 1.00 95.44 220 THR A C 1
ATOM 1687 O O . THR A 1 220 ? -12.984 -14.155 -2.649 1.00 95.44 220 THR A O 1
ATOM 1690 N N . ILE A 1 221 ? -14.831 -15.078 -3.529 1.00 97.06 221 ILE A N 1
ATOM 1691 C CA . ILE A 1 221 ? -14.244 -15.396 -4.835 1.00 97.06 221 ILE A CA 1
ATOM 1692 C C . ILE A 1 221 ? -14.679 -14.356 -5.868 1.00 97.06 221 ILE A C 1
ATOM 1694 O O . ILE A 1 221 ? -15.871 -14.091 -6.032 1.00 97.06 221 ILE A O 1
ATOM 1698 N N . VAL A 1 222 ? -13.712 -13.780 -6.579 1.00 96.56 222 VAL A N 1
ATOM 1699 C CA . VAL A 1 222 ? -13.911 -12.806 -7.660 1.00 96.56 222 VAL A CA 1
ATOM 1700 C C . VAL A 1 222 ? -13.339 -13.405 -8.943 1.00 96.56 222 VAL A C 1
ATOM 1702 O O . VAL A 1 222 ? -12.130 -13.590 -9.079 1.00 96.56 222 VAL A O 1
ATOM 1705 N N . GLY A 1 223 ? -14.219 -13.748 -9.887 1.00 92.56 223 GLY A N 1
ATOM 1706 C CA . GLY A 1 223 ? -13.853 -14.586 -11.030 1.00 92.56 223 GLY A CA 1
ATOM 1707 C C . GLY A 1 223 ? -13.633 -16.031 -10.576 1.00 92.56 223 GLY A C 1
ATOM 1708 O O . GLY A 1 223 ? -14.590 -16.713 -10.213 1.00 92.56 223 GLY A O 1
ATOM 1709 N N . THR A 1 224 ? -12.382 -16.490 -10.575 1.00 93.75 224 THR A N 1
ATOM 1710 C CA . THR A 1 224 ? -11.988 -17.839 -10.119 1.00 93.75 224 THR A CA 1
ATOM 1711 C C . THR A 1 224 ? -11.047 -17.827 -8.917 1.00 93.75 224 THR A C 1
ATOM 1713 O O . THR A 1 224 ? -10.637 -18.888 -8.460 1.00 93.75 224 THR A O 1
ATOM 1716 N N . GLU A 1 225 ? -10.699 -16.645 -8.414 1.00 97.44 225 GLU A N 1
ATOM 1717 C CA . GLU A 1 225 ? -9.625 -16.445 -7.443 1.00 97.44 225 GLU A CA 1
ATOM 1718 C C . GLU A 1 225 ? -10.131 -15.675 -6.208 1.00 97.44 225 GLU A C 1
ATOM 1720 O O . GLU A 1 225 ? -11.091 -14.903 -6.320 1.00 97.44 225 GLU A O 1
ATOM 1725 N N . PRO A 1 226 ? -9.508 -15.846 -5.028 1.00 97.94 226 PRO A N 1
ATOM 1726 C CA . PRO A 1 226 ? -9.844 -15.077 -3.833 1.00 97.94 226 PRO A CA 1
ATOM 1727 C C . PRO A 1 226 ? -9.738 -13.561 -4.024 1.00 97.94 226 PRO A C 1
ATOM 1729 O O . PRO A 1 226 ? -8.791 -13.054 -4.632 1.00 97.94 226 PRO A O 1
ATOM 1732 N N . ALA A 1 227 ? -10.692 -12.832 -3.453 1.00 97.81 227 ALA A N 1
ATOM 1733 C CA . ALA A 1 227 ? -10.693 -11.380 -3.403 1.00 97.81 227 ALA A CA 1
ATOM 1734 C C . ALA A 1 227 ? -9.557 -10.861 -2.513 1.00 97.81 227 ALA A C 1
ATOM 1736 O O . ALA A 1 227 ? -9.115 -11.524 -1.571 1.00 97.81 227 ALA A O 1
ATOM 1737 N N . ILE A 1 228 ? -9.119 -9.636 -2.781 1.00 97.81 228 ILE A N 1
ATOM 1738 C CA . ILE A 1 228 ? -8.113 -8.943 -1.971 1.00 97.81 228 ILE A CA 1
ATOM 1739 C C . ILE A 1 228 ? -8.737 -7.750 -1.240 1.00 97.81 228 ILE A C 1
ATOM 1741 O O . ILE A 1 228 ? -9.724 -7.169 -1.699 1.00 97.81 228 ILE A O 1
ATOM 1745 N N . THR A 1 229 ? -8.169 -7.400 -0.088 1.00 97.25 229 THR A N 1
ATOM 1746 C CA . THR A 1 229 ? -8.615 -6.300 0.792 1.00 97.25 229 THR A CA 1
ATOM 1747 C C . THR A 1 229 ? -7.429 -5.387 1.119 1.00 97.25 229 THR A C 1
ATOM 1749 O O . THR A 1 229 ? -6.295 -5.734 0.778 1.00 97.25 229 THR A O 1
ATOM 1752 N N . PRO A 1 230 ? -7.605 -4.246 1.813 1.00 96.06 230 PRO A N 1
ATOM 1753 C CA . PRO A 1 230 ? -6.472 -3.424 2.245 1.00 96.06 230 PRO A CA 1
ATOM 1754 C C . PRO A 1 230 ? -5.499 -4.119 3.212 1.00 96.06 230 PRO A C 1
ATOM 1756 O O . PRO A 1 230 ? -4.433 -3.586 3.507 1.00 96.06 230 PRO A O 1
ATOM 1759 N N . ARG A 1 231 ? -5.833 -5.313 3.729 1.00 95.50 231 ARG A N 1
ATOM 1760 C CA . ARG A 1 231 ? -4.890 -6.155 4.492 1.00 95.50 231 ARG A CA 1
ATOM 1761 C C . ARG A 1 231 ? -3.927 -6.921 3.586 1.00 95.50 231 ARG A C 1
ATOM 1763 O O . ARG A 1 231 ? -2.916 -7.423 4.077 1.00 95.50 231 ARG A O 1
ATOM 1770 N N . SER A 1 232 ? -4.251 -7.041 2.302 1.00 97.19 232 SER A N 1
ATOM 1771 C CA . SER A 1 232 ? -3.428 -7.736 1.328 1.00 97.19 232 SER A CA 1
ATOM 1772 C C . SER A 1 232 ? -2.247 -6.870 0.889 1.00 97.19 232 SER A C 1
ATOM 1774 O O . SER A 1 232 ? -2.373 -5.657 0.730 1.00 97.19 232 SER A O 1
ATOM 1776 N N . PHE A 1 233 ? -1.090 -7.491 0.667 1.00 97.56 233 PHE A N 1
ATOM 1777 C CA . PHE A 1 233 ? 0.130 -6.784 0.263 1.00 97.56 233 PHE A CA 1
ATOM 1778 C C . PHE A 1 233 ? 0.955 -7.589 -0.744 1.00 97.56 233 PHE A C 1
ATOM 1780 O O . PHE A 1 233 ? 0.833 -8.813 -0.843 1.00 97.56 233 PHE A O 1
ATOM 1787 N N . LEU A 1 234 ? 1.837 -6.897 -1.468 1.00 98.12 234 LEU A N 1
ATOM 1788 C CA . LEU A 1 234 ? 2.836 -7.507 -2.348 1.00 98.12 234 LEU A CA 1
ATOM 1789 C C . LEU A 1 234 ? 4.247 -7.190 -1.859 1.00 98.12 234 LEU A C 1
ATOM 1791 O O . LEU A 1 234 ? 4.516 -6.129 -1.299 1.00 98.12 234 LEU A O 1
ATOM 1795 N N . VAL A 1 235 ? 5.179 -8.099 -2.132 1.00 96.94 235 VAL A N 1
ATOM 1796 C CA . VAL A 1 235 ? 6.605 -7.882 -1.879 1.00 96.94 235 VAL A CA 1
ATOM 1797 C C . VAL A 1 235 ? 7.330 -7.801 -3.213 1.00 96.94 235 VAL A C 1
ATOM 1799 O O . VAL A 1 235 ? 7.199 -8.682 -4.067 1.00 96.94 235 VAL A O 1
ATOM 1802 N N . CYS A 1 236 ? 8.120 -6.745 -3.401 1.00 96.50 236 CYS A N 1
ATOM 1803 C CA . CYS A 1 236 ? 8.980 -6.626 -4.570 1.00 96.50 236 CYS A CA 1
ATOM 1804 C C . CYS A 1 236 ? 10.392 -7.158 -4.280 1.00 96.50 236 CYS A C 1
ATOM 1806 O O . CYS A 1 236 ? 10.898 -7.100 -3.156 1.00 96.50 236 CYS A O 1
ATOM 1808 N N . LYS A 1 237 ? 11.086 -7.619 -5.326 1.00 97.12 237 LYS A N 1
ATOM 1809 C CA . LYS A 1 237 ? 12.471 -8.122 -5.261 1.00 97.12 237 LYS A CA 1
ATOM 1810 C C . LYS A 1 237 ? 13.452 -7.134 -4.612 1.00 97.12 237 LYS A C 1
ATOM 1812 O O . LYS A 1 237 ? 14.471 -7.542 -4.058 1.00 97.12 237 LYS A O 1
ATOM 1817 N N . TYR A 1 238 ? 13.149 -5.839 -4.670 1.00 96.31 238 TYR A N 1
ATOM 1818 C CA . TYR A 1 238 ? 13.962 -4.767 -4.095 1.00 96.31 238 TYR A CA 1
ATOM 1819 C C . TYR A 1 238 ? 13.650 -4.481 -2.617 1.00 96.31 238 TYR A C 1
ATOM 1821 O O . TYR A 1 238 ? 14.099 -3.459 -2.105 1.00 96.31 238 TYR A O 1
ATOM 1829 N N . GLN A 1 239 ? 12.941 -5.390 -1.932 1.00 94.69 239 GLN A N 1
ATOM 1830 C CA . GLN A 1 239 ? 12.518 -5.295 -0.524 1.00 94.69 239 GLN A CA 1
ATOM 1831 C C . GLN A 1 239 ? 11.493 -4.192 -0.235 1.00 94.69 239 GLN A C 1
ATOM 1833 O O . GLN A 1 239 ? 11.278 -3.837 0.920 1.00 94.69 239 GLN A O 1
ATOM 1838 N N . GLY A 1 240 ? 10.846 -3.669 -1.275 1.00 96.44 240 GLY A N 1
ATOM 1839 C CA . GLY A 1 240 ? 9.687 -2.803 -1.117 1.00 96.44 240 GLY A CA 1
ATOM 1840 C C . GLY A 1 240 ? 8.456 -3.627 -0.759 1.00 96.44 240 GLY A C 1
ATOM 1841 O O . GLY A 1 240 ? 8.173 -4.632 -1.416 1.00 96.44 240 GLY A O 1
ATOM 1842 N N . LEU A 1 241 ? 7.742 -3.178 0.266 1.00 97.75 241 LEU A N 1
ATOM 1843 C CA . LEU A 1 241 ? 6.414 -3.654 0.627 1.00 97.75 241 LEU A CA 1
ATOM 1844 C C . LEU A 1 241 ? 5.401 -2.752 -0.076 1.00 97.75 241 LEU A C 1
ATOM 1846 O O . LEU A 1 241 ? 5.477 -1.532 0.064 1.00 97.75 241 LEU A O 1
ATOM 1850 N N . ILE A 1 242 ? 4.521 -3.334 -0.883 1.00 98.00 242 ILE A N 1
ATOM 1851 C CA . ILE A 1 242 ? 3.456 -2.612 -1.577 1.00 98.00 242 ILE A CA 1
ATOM 1852 C C . ILE A 1 242 ? 2.175 -2.848 -0.793 1.00 98.00 242 ILE A C 1
ATOM 1854 O O . ILE A 1 242 ? 1.647 -3.962 -0.783 1.00 98.00 242 ILE A O 1
ATOM 1858 N N . GLU A 1 243 ? 1.715 -1.792 -0.138 1.00 96.88 243 GLU A N 1
ATOM 1859 C CA . GLU A 1 243 ? 0.524 -1.784 0.704 1.00 96.88 243 GLU A CA 1
ATOM 1860 C C . GLU A 1 243 ? -0.555 -0.926 0.063 1.00 96.88 243 GLU A C 1
ATOM 1862 O O . GLU A 1 243 ? -0.278 -0.021 -0.732 1.00 96.88 243 GLU A O 1
ATOM 1867 N N . VAL A 1 244 ? -1.795 -1.223 0.424 1.00 96.25 244 VAL A N 1
ATOM 1868 C CA . VAL A 1 244 ? -2.965 -0.490 -0.034 1.00 96.25 244 VAL A CA 1
ATOM 1869 C C . VAL A 1 244 ? -3.396 0.445 1.081 1.00 96.25 244 VAL A C 1
ATOM 1871 O O . VAL A 1 244 ? -3.584 0.016 2.217 1.00 96.25 244 VAL A O 1
ATOM 1874 N N . VAL A 1 245 ? -3.502 1.729 0.756 1.00 93.94 245 VAL A N 1
ATOM 1875 C CA . VAL A 1 245 ? -3.832 2.791 1.716 1.00 93.94 245 VAL A CA 1
ATOM 1876 C C . VAL A 1 245 ? -5.301 3.198 1.652 1.00 93.94 245 VAL A C 1
ATOM 1878 O O . VAL A 1 245 ? -5.832 3.684 2.641 1.00 93.94 245 VAL A O 1
ATOM 1881 N N . ASP A 1 246 ? -5.957 2.959 0.515 1.00 93.56 246 ASP A N 1
ATOM 1882 C CA . ASP A 1 246 ? -7.385 3.210 0.311 1.00 93.56 246 ASP A CA 1
ATOM 1883 C C . ASP A 1 246 ? -7.978 2.137 -0.607 1.00 93.56 246 ASP A C 1
ATOM 1885 O O . ASP A 1 246 ? -7.382 1.785 -1.633 1.00 93.56 246 ASP A O 1
ATOM 1889 N N . SER A 1 247 ? -9.156 1.617 -0.252 1.00 95.38 247 SER A N 1
ATOM 1890 C CA . SER A 1 247 ? -9.811 0.540 -1.005 1.00 95.38 247 SER A CA 1
ATOM 1891 C C . SER A 1 247 ? -10.287 0.947 -2.403 1.00 95.38 247 SER A C 1
ATOM 1893 O O . SER A 1 247 ? -10.548 0.074 -3.234 1.00 95.38 247 SER A O 1
ATOM 1895 N N . GLY A 1 248 ? -10.418 2.248 -2.675 1.00 93.62 248 GLY A N 1
ATOM 1896 C CA . GLY A 1 248 ? -10.965 2.820 -3.902 1.00 93.62 248 GLY A CA 1
ATOM 1897 C C . GLY A 1 248 ? -12.490 2.747 -4.002 1.00 93.62 248 GLY A C 1
ATOM 1898 O O . GLY A 1 248 ? -13.050 3.162 -5.018 1.00 93.62 248 GLY A O 1
ATOM 1899 N N . GLN A 1 249 ? -13.183 2.199 -2.997 1.00 92.94 249 GLN A N 1
ATOM 1900 C CA . GLN A 1 249 ? -14.641 2.035 -3.035 1.00 92.94 249 GLN A CA 1
ATOM 1901 C C . GLN A 1 249 ? -15.403 3.342 -2.798 1.00 92.94 249 GLN A C 1
ATOM 1903 O O . GLN A 1 249 ? -16.495 3.509 -3.339 1.00 92.94 249 GLN A O 1
ATOM 1908 N N . ASP A 1 250 ? -14.840 4.236 -1.987 1.00 88.56 250 ASP A N 1
ATOM 1909 C CA . ASP A 1 250 ? -15.447 5.514 -1.585 1.00 88.56 250 ASP A CA 1
ATOM 1910 C C . ASP A 1 250 ? -14.734 6.728 -2.196 1.00 88.56 250 ASP A C 1
ATOM 1912 O O . ASP A 1 250 ? -15.044 7.871 -1.878 1.00 88.56 250 ASP A O 1
ATOM 1916 N N . ASP A 1 251 ? -13.782 6.485 -3.093 1.00 82.31 251 ASP A N 1
ATOM 1917 C CA . ASP A 1 251 ? -12.984 7.535 -3.705 1.00 82.31 251 ASP A CA 1
ATOM 1918 C C . ASP A 1 251 ? -13.743 8.252 -4.832 1.00 82.31 251 ASP A C 1
ATOM 1920 O O . ASP A 1 251 ? -13.898 7.733 -5.941 1.00 82.31 251 ASP A O 1
ATOM 1924 N N . GLU A 1 252 ? -14.192 9.475 -4.565 1.00 75.19 252 GLU A N 1
ATOM 1925 C CA . GLU A 1 252 ? -14.959 10.281 -5.516 1.00 75.19 252 GLU A CA 1
ATOM 1926 C C . GLU A 1 252 ? -14.168 10.661 -6.779 1.00 75.19 252 GLU A C 1
ATOM 1928 O O . GLU A 1 252 ? -14.774 10.820 -7.840 1.00 75.19 252 GLU A O 1
ATOM 1933 N N . GLU A 1 253 ? -12.829 10.735 -6.721 1.00 71.44 253 GLU A N 1
ATOM 1934 C CA . GLU A 1 253 ? -11.989 11.108 -7.875 1.00 71.44 253 GLU A CA 1
ATOM 1935 C C . GLU A 1 253 ? -12.076 10.098 -9.025 1.00 71.44 253 GLU A C 1
ATOM 1937 O O . GLU A 1 253 ? -11.784 10.417 -10.178 1.00 71.44 253 GLU A O 1
ATOM 1942 N N . THR A 1 254 ? -12.445 8.859 -8.710 1.00 68.19 254 THR A N 1
ATOM 1943 C CA . THR A 1 254 ? -12.440 7.738 -9.654 1.00 68.19 254 THR A CA 1
ATOM 1944 C C . THR A 1 254 ? -13.842 7.297 -10.075 1.00 68.19 254 THR A C 1
ATOM 1946 O O . THR A 1 254 ? -13.979 6.275 -10.749 1.00 68.19 254 THR A O 1
ATOM 1949 N N . LEU A 1 255 ? -14.885 8.055 -9.709 1.00 63.91 255 LEU A N 1
ATOM 1950 C CA . LEU A 1 255 ? -16.251 7.769 -10.145 1.00 63.91 255 LEU A CA 1
ATOM 1951 C C . LEU A 1 255 ? -16.394 7.985 -11.662 1.00 63.91 255 LEU A C 1
ATOM 1953 O O . LEU A 1 255 ? -15.882 8.976 -12.193 1.00 63.91 255 LEU A O 1
ATOM 1957 N N . PRO A 1 256 ? -17.109 7.099 -12.380 1.00 59.03 256 PRO A N 1
ATOM 1958 C CA . PRO A 1 256 ? -17.472 7.380 -13.760 1.00 59.03 256 PRO A CA 1
ATOM 1959 C C . PRO A 1 256 ? -18.322 8.666 -13.819 1.00 59.03 256 PRO A C 1
ATOM 1961 O O . PRO A 1 256 ? -19.139 8.901 -12.922 1.00 59.03 256 PRO A O 1
ATOM 1964 N N . PRO A 1 257 ? -18.146 9.520 -14.846 1.00 56.31 257 PRO A N 1
ATOM 1965 C CA . PRO A 1 257 ? -19.016 10.676 -15.031 1.00 56.31 257 PRO A CA 1
ATOM 1966 C C . PRO A 1 257 ? -20.474 10.213 -15.180 1.00 56.31 257 PRO A C 1
ATOM 1968 O O . PRO A 1 257 ? -20.740 9.248 -15.897 1.00 56.31 257 PRO A O 1
ATOM 1971 N N . LYS A 1 258 ? -21.383 10.893 -14.469 1.00 49.25 258 LYS A N 1
ATOM 1972 C CA . LYS A 1 258 ? -22.836 10.652 -14.503 1.00 49.25 258 LYS A CA 1
ATOM 1973 C C . LYS A 1 258 ? -23.450 10.964 -15.864 1.00 49.25 258 LYS A C 1
ATOM 1975 O O . LYS A 1 258 ? -22.993 11.940 -16.504 1.00 49.25 258 LYS A O 1
#

Solvent-accessible surface area (backbone atoms only — not comparable to full-atom values): 14460 Å² total; per-residue (Å²): 134,85,78,68,54,62,49,100,86,71,51,81,48,74,89,74,88,91,77,75,80,76,64,58,61,56,53,53,49,52,51,51,51,52,52,51,48,52,52,51,54,50,52,54,51,51,53,54,51,51,55,51,51,53,51,53,48,52,54,48,52,53,50,52,52,50,50,53,54,56,70,70,48,56,68,69,62,55,50,53,55,58,69,73,48,52,74,68,56,49,54,52,50,52,54,49,52,50,51,52,50,53,50,52,53,51,53,56,52,41,70,35,60,27,21,50,51,14,33,29,39,35,76,30,30,59,25,74,42,53,35,38,59,82,73,70,59,84,43,66,56,92,92,30,43,46,42,29,38,80,66,50,47,61,35,82,81,38,19,37,48,58,21,53,36,36,74,39,91,68,60,78,77,58,74,74,46,78,41,70,31,51,50,51,54,50,90,55,64,47,68,77,49,98,61,38,77,64,70,45,72,34,34,49,22,70,64,48,64,79,58,59,50,38,66,52,41,78,88,45,71,41,69,92,36,34,20,27,26,40,69,20,34,38,51,24,78,48,74,23,47,34,40,40,47,32,34,34,74,83,48,74,90,74,56,78,86,129

Mean predicted aligned error: 14.5 Å

Organism: NCBI:txid37658

Radius of gyration: 34.71 Å; Cα contacts (8 Å, |Δi|>4): 403; chains: 1; bounding box: 99×76×67 Å

Nearest PDB structures (foldseek):
  8oir-assembly1_Aa  TM=1.573E-01  e=9.557E+00  Homo sapiens

InterPro domains:
  IPR025460 Protein of unknown function DUF4280 [PF14107] (115-249)

Sequence (258 aa):
MNNNYFDEDGKMKTVTDGYSPSSVSAKQQETSAQMKSQELDTQISELSQSARSESIQAEKEQMDSALAQWNSLPDVAKEECKEQMSDEDKASLEQMENYQQELAQYEQEKEKYLVRGAMMHCSCGSHYRRLNLPECHGVYTKERPLMNVADSLPGDALNIPTFGVCSSGKNSTGGSVLLVADVPRDVYGRPIAGAGEGNVKGTPCVPIIVSQWMCPHETTIVGTEPAITPRSFLVCKYQGLIEVVDSGQDDEETLPPK